Protein AF-A0A839LG60-F1 (afdb_monomer_lite)

Foldseek 3Di:
DDDDDDDDDDPDPPPPPPPPPPPPDPDQPDAFDEAEPLDAAPDDPDDPPDLFLFGAGLADYWYADPPRDTAPWAKAFEDEPQFAFDLLLCVSSRHAEYEYELDPCRVVVLVNNVVSNHHYAYEYELDDDLVLLALVLQPPLDPPDPSLVVLLVVLLVSLVVSLVVVVVSCVVDVSQQDWDADLNDTGREYEYEQERHRPVVVVHDLSSLLSSLQSSLSSVLSNVVSNCVVVVRYAYEYEYELCRQLRHVVSHDPVSVLSLLQHQYAYERAHNSLHDQQDDPDPDDDDPSRNVSSCVNQDDPVAGRNQKYFHHQNHQNTGDDDPDVVGSNGITMMIGANWDWDQDPSGTTIHHPDDDDDDPPPPDD

Structure (mmCIF, N/CA/C/O backbone):
data_AF-A0A839LG60-F1
#
_entry.id   AF-A0A839LG60-F1
#
loop_
_atom_site.group_PDB
_atom_site.id
_atom_site.type_symbol
_atom_site.label_atom_id
_atom_site.label_alt_id
_atom_site.label_comp_id
_atom_site.label_asym_id
_atom_site.label_entity_id
_atom_site.label_seq_id
_atom_site.pdbx_PDB_ins_code
_atom_site.Cartn_x
_atom_site.Cartn_y
_atom_site.Cartn_z
_atom_site.occupancy
_atom_site.B_iso_or_equiv
_atom_site.auth_seq_id
_atom_site.auth_comp_id
_atom_site.auth_asym_id
_atom_site.auth_atom_id
_atom_site.pdbx_PDB_model_num
ATOM 1 N N . MET A 1 1 ? -65.106 59.818 27.386 1.00 42.75 1 MET A N 1
ATOM 2 C CA . MET A 1 1 ? -64.390 58.775 26.628 1.00 42.75 1 MET A CA 1
ATOM 3 C C . MET A 1 1 ? -63.557 58.004 27.635 1.00 42.75 1 MET A C 1
ATOM 5 O O . MET A 1 1 ? -62.539 58.505 28.077 1.00 42.75 1 MET A O 1
ATOM 9 N N . GLU A 1 2 ? -64.115 57.005 28.317 1.00 35.81 2 GLU A N 1
ATOM 10 C CA . GLU A 1 2 ? -64.438 55.664 27.784 1.00 35.81 2 GLU A CA 1
ATOM 11 C C . GLU A 1 2 ? -63.205 54.979 27.170 1.00 35.81 2 GLU A C 1
ATOM 13 O O . GLU A 1 2 ? -62.572 55.583 26.322 1.00 35.81 2 GLU A O 1
ATOM 18 N N . TRP A 1 3 ? -62.771 53.761 27.510 1.00 33.31 3 TRP A N 1
ATOM 19 C CA . TRP A 1 3 ? -63.298 52.682 28.353 1.00 33.31 3 TRP A CA 1
ATOM 20 C C . TRP A 1 3 ? -62.134 51.772 28.822 1.00 33.31 3 TRP A C 1
ATOM 22 O O . TRP A 1 3 ? -61.209 51.472 28.078 1.00 33.31 3 TRP A O 1
ATOM 32 N N . LYS A 1 4 ? -62.264 51.319 30.070 1.00 42.91 4 LYS A N 1
ATOM 33 C CA . LYS A 1 4 ? -61.882 50.042 30.712 1.00 42.91 4 LYS A CA 1
ATOM 34 C C . LYS A 1 4 ? -61.447 48.828 29.853 1.00 42.91 4 LYS A C 1
ATOM 36 O O . LYS A 1 4 ? -62.032 48.567 28.807 1.00 42.91 4 LYS A O 1
ATOM 41 N N . ARG A 1 5 ? -60.651 47.974 30.540 1.00 45.62 5 ARG A N 1
ATOM 42 C CA . ARG A 1 5 ? -60.499 46.481 30.539 1.00 45.62 5 ARG A CA 1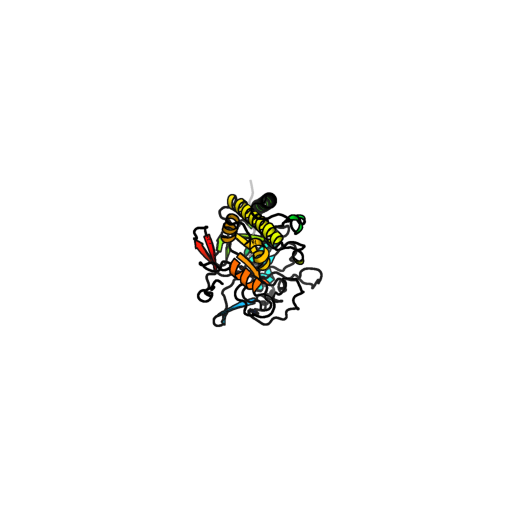
ATOM 43 C C . ARG A 1 5 ? -59.046 46.088 30.228 1.00 45.62 5 ARG A C 1
ATOM 45 O O . ARG A 1 5 ? -58.588 46.323 29.125 1.00 45.62 5 ARG A O 1
ATOM 52 N N . THR A 1 6 ? -58.209 45.585 31.140 1.00 51.97 6 THR A N 1
ATOM 53 C CA . THR A 1 6 ? -58.339 44.470 32.105 1.00 51.97 6 THR A CA 1
ATOM 54 C C . THR A 1 6 ? -58.866 43.192 31.465 1.00 51.97 6 THR A C 1
ATOM 56 O O . THR A 1 6 ? -60.051 42.908 31.579 1.00 51.97 6 THR A O 1
ATOM 59 N N . ILE A 1 7 ? -57.977 42.410 30.845 1.00 46.12 7 ILE A N 1
ATOM 60 C CA . ILE A 1 7 ? -58.094 40.950 30.759 1.00 46.12 7 ILE A CA 1
ATOM 61 C C . ILE A 1 7 ? -56.685 40.390 30.952 1.00 46.12 7 ILE A C 1
ATOM 63 O O . ILE A 1 7 ? -55.843 40.449 30.061 1.00 46.12 7 ILE A O 1
ATOM 67 N N . GLY A 1 8 ? -56.434 39.880 32.156 1.00 46.06 8 GLY A N 1
ATOM 68 C CA . GLY A 1 8 ? -55.419 38.864 32.353 1.00 46.06 8 GLY A CA 1
ATOM 69 C C . GLY A 1 8 ? -55.923 37.577 31.713 1.00 46.06 8 GLY A C 1
ATOM 70 O O . GLY A 1 8 ? -57.063 37.177 31.944 1.00 46.06 8 GLY A O 1
ATOM 71 N N . LEU A 1 9 ? -55.078 36.938 30.913 1.00 42.09 9 LEU A N 1
ATOM 72 C CA . LEU A 1 9 ? -55.260 35.547 30.544 1.00 42.09 9 LEU A CA 1
ATOM 73 C C . LEU A 1 9 ? -53.980 34.809 30.916 1.00 42.09 9 LEU A C 1
ATOM 75 O O . LEU A 1 9 ? -52.905 35.070 30.380 1.00 42.09 9 LEU A O 1
ATOM 79 N N . MET A 1 10 ? -54.128 33.921 31.893 1.00 43.56 10 MET A N 1
ATOM 80 C CA . MET A 1 10 ? -53.159 32.905 32.261 1.00 43.56 10 MET A CA 1
ATOM 81 C C . MET A 1 10 ? -52.749 32.117 31.011 1.00 43.56 10 MET A C 1
ATOM 83 O O . MET A 1 10 ? -53.512 31.281 30.532 1.00 43.56 10 MET A O 1
ATOM 87 N N . MET A 1 11 ? -51.535 32.331 30.502 1.00 42.56 11 MET A N 1
ATOM 88 C CA . MET A 1 11 ? -50.852 31.270 29.769 1.00 42.56 11 MET A CA 1
ATOM 89 C C . MET A 1 11 ? -50.215 30.367 30.813 1.00 42.56 11 MET A C 1
ATOM 91 O O . MET A 1 11 ? -49.160 30.659 31.373 1.00 42.56 11 MET A O 1
ATOM 95 N N . ALA A 1 12 ? -50.939 29.294 31.118 1.00 46.78 12 ALA A N 1
ATOM 96 C CA . ALA A 1 12 ? -50.424 28.166 31.859 1.00 46.78 12 ALA A CA 1
ATOM 97 C C . ALA A 1 12 ? -49.099 27.722 31.221 1.00 46.78 12 ALA A C 1
ATOM 99 O O . ALA A 1 12 ? -49.060 27.332 30.053 1.00 46.78 12 ALA A O 1
ATOM 100 N N . MET A 1 13 ? -48.024 27.786 32.009 1.00 45.38 13 MET A N 1
ATOM 101 C CA . MET A 1 13 ? -46.818 26.993 31.809 1.00 45.38 13 MET A CA 1
ATOM 102 C C . MET A 1 13 ? -47.242 25.524 31.759 1.00 45.38 13 MET A C 1
ATOM 104 O O . MET A 1 13 ? -47.324 24.840 32.777 1.00 45.38 13 MET A O 1
ATOM 108 N N . MET A 1 14 ? -47.540 25.036 30.559 1.00 43.56 14 MET A N 1
ATOM 109 C CA . MET A 1 14 ? -47.538 23.614 30.270 1.00 43.56 14 MET A CA 1
ATOM 110 C C . MET A 1 14 ? -46.068 23.205 30.203 1.00 43.56 14 MET A C 1
ATOM 112 O O . MET A 1 14 ? -45.461 23.094 29.140 1.00 43.56 14 MET A O 1
ATOM 116 N N . THR A 1 15 ? -45.471 23.037 31.381 1.00 51.72 15 THR A N 1
ATOM 117 C CA . THR A 1 15 ? -44.242 22.275 31.557 1.00 51.72 15 THR A CA 1
ATOM 118 C C . THR A 1 15 ? -44.599 20.840 31.197 1.00 51.72 15 THR A C 1
ATOM 120 O O . THR A 1 15 ? -44.966 20.035 32.051 1.00 51.72 15 THR A O 1
ATOM 123 N N . ALA A 1 16 ? -44.589 20.539 29.899 1.00 47.78 16 ALA A N 1
ATOM 124 C CA . ALA A 1 16 ? -44.587 19.177 29.419 1.00 47.78 16 ALA A CA 1
ATOM 125 C C . ALA A 1 16 ? -43.317 18.542 29.988 1.00 47.78 16 ALA A C 1
ATOM 127 O O . ALA A 1 16 ? -42.215 18.754 29.482 1.00 47.78 16 ALA A O 1
ATOM 128 N N . LEU A 1 17 ? -43.478 17.807 31.090 1.00 44.31 17 LEU A N 1
ATOM 129 C CA . LEU A 1 17 ? -42.563 16.756 31.492 1.00 44.31 17 LEU A CA 1
ATOM 130 C C . LEU A 1 17 ? -42.495 15.779 30.317 1.00 44.31 17 LEU A C 1
ATOM 132 O O . LEU A 1 17 ? -43.245 14.809 30.237 1.00 44.31 17 LEU A O 1
ATOM 136 N N . LEU A 1 18 ? -41.602 16.078 29.374 1.00 46.62 18 LEU A N 1
ATOM 137 C CA . LEU A 1 18 ? -41.028 15.113 28.460 1.00 46.62 18 LEU A CA 1
ATOM 138 C C . LEU A 1 18 ? -40.276 14.124 29.344 1.00 46.62 18 LEU A C 1
ATOM 140 O O . LEU A 1 18 ? -39.084 14.265 29.613 1.00 46.62 18 LEU A O 1
ATOM 144 N N . LEU A 1 19 ? -41.023 13.150 29.864 1.00 45.53 19 LEU A N 1
ATOM 145 C CA . LEU A 1 19 ? -40.470 11.904 30.355 1.00 45.53 19 LEU A CA 1
ATOM 146 C C . LEU A 1 19 ? -39.497 11.430 29.271 1.00 45.53 19 LEU A C 1
ATOM 148 O O . LEU A 1 19 ? -39.931 11.291 28.123 1.00 45.53 19 LEU A O 1
ATOM 152 N N . PRO A 1 20 ? -38.203 11.223 29.578 1.00 54.16 20 PRO A N 1
ATOM 153 C CA . PRO A 1 20 ? -37.309 10.584 28.636 1.00 54.16 20 PRO A CA 1
ATOM 154 C C . PRO A 1 20 ? -37.935 9.229 28.341 1.00 54.16 20 PRO A C 1
ATOM 156 O O . PRO A 1 20 ? -37.974 8.347 29.203 1.00 54.16 20 PRO A O 1
ATOM 159 N N . GLY A 1 21 ? -38.521 9.107 27.148 1.00 48.25 21 GLY A N 1
ATOM 160 C CA . GLY A 1 21 ? -38.999 7.843 26.635 1.00 48.25 21 GLY A CA 1
ATOM 161 C C . GLY A 1 21 ? -37.822 6.897 26.741 1.00 48.25 21 GLY A C 1
ATOM 162 O O . GLY A 1 21 ? -36.823 7.080 26.048 1.00 48.25 21 GLY A O 1
ATOM 163 N N . ARG A 1 22 ? -37.911 5.949 27.680 1.00 46.41 22 ARG A N 1
ATOM 164 C CA . ARG A 1 22 ? -37.007 4.812 27.762 1.00 46.41 22 ARG A CA 1
ATOM 165 C C . ARG A 1 22 ? -37.077 4.159 26.394 1.00 46.41 22 ARG A C 1
ATOM 167 O O . ARG A 1 22 ? -38.057 3.485 26.083 1.00 46.41 22 ARG A O 1
ATOM 174 N N . THR A 1 23 ? -36.081 4.436 25.562 1.00 52.38 23 THR A N 1
ATOM 175 C CA . THR A 1 23 ? -35.834 3.696 24.339 1.00 52.38 23 THR A CA 1
ATOM 176 C C . THR A 1 23 ? -35.756 2.239 24.763 1.00 52.38 23 THR A C 1
ATOM 178 O O . THR A 1 23 ? -34.876 1.844 25.528 1.00 52.38 23 THR A O 1
ATOM 181 N N . LEU A 1 24 ? -36.782 1.475 24.377 1.00 46.66 24 LEU A N 1
ATOM 182 C CA . LEU A 1 24 ? -36.846 0.033 24.569 1.00 46.66 24 LEU A CA 1
ATOM 183 C C . LEU A 1 24 ? -35.499 -0.541 24.136 1.00 46.66 24 LEU A C 1
ATOM 185 O O . LEU A 1 24 ? -35.043 -0.259 23.029 1.00 46.66 24 LEU A O 1
ATOM 189 N N . GLY A 1 25 ? -34.856 -1.234 25.079 1.00 45.47 25 GLY A N 1
ATOM 190 C CA . GLY A 1 25 ? -33.441 -1.574 25.067 1.00 45.47 25 GLY A CA 1
ATOM 191 C C . GLY A 1 25 ? -32.971 -2.070 23.711 1.00 45.47 25 GLY A C 1
ATOM 192 O O . GLY A 1 25 ? -33.230 -3.207 23.326 1.00 45.47 25 GLY A O 1
ATOM 193 N N . GLN A 1 26 ? -32.253 -1.207 23.002 1.00 51.03 26 GLN A N 1
ATOM 194 C CA . GLN A 1 26 ? -31.428 -1.628 21.892 1.00 51.03 26 GLN A CA 1
ATOM 195 C C . GLN A 1 26 ? -30.281 -2.414 22.528 1.00 51.03 26 GLN A C 1
ATOM 197 O O . GLN A 1 26 ? -29.362 -1.818 23.089 1.00 51.03 26 GLN A O 1
ATOM 202 N N . GLU A 1 27 ? -30.404 -3.746 22.556 1.00 53.91 27 GLU A N 1
ATOM 203 C CA . GLU A 1 27 ? -29.336 -4.623 23.029 1.00 53.91 27 GLU A CA 1
ATOM 204 C C . GLU A 1 27 ? -28.043 -4.211 22.327 1.00 53.91 27 GLU A C 1
ATOM 206 O O . GLU A 1 27 ? -27.959 -4.219 21.093 1.00 53.91 27 GLU A O 1
ATOM 211 N N . SER A 1 28 ? -27.047 -3.803 23.116 1.00 58.47 28 SER A N 1
ATOM 212 C CA . SER A 1 28 ? -25.715 -3.521 22.598 1.00 58.47 28 SER A CA 1
ATOM 213 C C . SER A 1 28 ? -25.261 -4.728 21.771 1.00 58.47 28 SER A C 1
ATOM 215 O O . SER A 1 28 ? -25.374 -5.859 22.257 1.00 58.47 28 SER A O 1
ATOM 217 N N . PRO A 1 29 ? -24.771 -4.534 20.532 1.00 66.00 29 PRO A N 1
ATOM 218 C CA . PRO A 1 29 ? -24.362 -5.645 19.687 1.00 66.00 29 PRO A CA 1
ATOM 219 C C . PRO A 1 29 ? -23.379 -6.535 20.445 1.00 66.00 29 PRO A C 1
ATOM 221 O O . PRO A 1 29 ? -22.385 -6.032 20.974 1.00 66.00 29 PRO A O 1
ATOM 224 N N . LYS A 1 30 ? -23.640 -7.849 20.500 1.00 72.75 30 LYS A N 1
ATOM 225 C CA . LYS A 1 30 ? -22.692 -8.791 21.109 1.00 72.75 30 LYS A CA 1
ATOM 226 C C . LYS A 1 30 ? -21.303 -8.589 20.477 1.00 72.75 30 LYS A C 1
ATOM 228 O O . LYS A 1 30 ? -21.221 -8.546 19.236 1.00 72.75 30 LYS A O 1
ATOM 233 N N . PRO A 1 31 ? -20.242 -8.455 21.298 1.00 78.31 31 PRO A N 1
ATOM 234 C CA . PRO A 1 31 ? -18.884 -8.311 20.794 1.00 78.31 31 PRO A CA 1
ATOM 235 C C . PRO A 1 31 ? -18.519 -9.544 19.968 1.00 78.31 31 PRO A C 1
ATOM 237 O O . PRO A 1 31 ? -18.978 -10.655 20.241 1.00 78.31 31 PRO A O 1
ATOM 240 N N . CYS A 1 32 ? -17.749 -9.328 18.910 1.00 88.12 32 CYS A N 1
ATOM 241 C CA . CYS A 1 32 ? -17.352 -10.397 17.998 1.00 88.12 32 CYS A CA 1
ATOM 242 C C . CYS A 1 32 ? -16.291 -11.285 18.657 1.00 88.12 32 CYS A C 1
ATOM 244 O O . CYS A 1 32 ? -15.577 -10.802 19.545 1.00 88.12 32 CYS A O 1
ATOM 246 N N . PRO A 1 33 ? -16.168 -12.557 18.242 1.00 89.06 33 PRO A N 1
ATOM 247 C CA . PRO A 1 33 ? -15.096 -13.416 18.717 1.00 89.06 33 PRO A CA 1
ATOM 248 C C . PRO A 1 33 ? -13.720 -12.762 18.530 1.00 89.06 33 PRO A C 1
ATOM 250 O O . PRO A 1 33 ? -13.479 -12.023 17.572 1.00 89.06 33 PRO A O 1
ATOM 253 N N . ARG A 1 34 ? -12.819 -13.024 19.479 1.00 87.81 34 ARG A N 1
ATOM 254 C CA . ARG A 1 34 ? -11.415 -12.609 19.420 1.00 87.81 34 ARG A CA 1
ATOM 255 C C . ARG A 1 34 ? -10.564 -13.855 19.278 1.00 87.81 34 ARG A C 1
ATOM 257 O O . ARG A 1 34 ? -10.539 -14.691 20.176 1.00 87.81 34 ARG A O 1
ATOM 264 N N . TYR A 1 35 ? -9.901 -13.968 18.139 1.00 92.62 35 TYR A N 1
ATOM 265 C CA . TYR A 1 35 ? -9.003 -15.075 17.839 1.00 92.62 35 TYR A CA 1
ATOM 266 C C . TYR A 1 35 ? -7.562 -14.691 18.163 1.00 92.62 35 TYR A C 1
ATOM 268 O O . TYR A 1 35 ? -7.252 -13.509 18.298 1.00 92.62 35 TYR A O 1
ATOM 276 N N . GLN A 1 36 ? -6.677 -15.679 18.244 1.00 93.88 36 GLN A N 1
ATOM 277 C CA . GLN A 1 36 ? -5.247 -15.476 18.471 1.00 93.88 36 GLN A CA 1
ATOM 278 C C . GLN A 1 36 ? -4.438 -16.137 17.353 1.00 93.88 36 GLN A C 1
ATOM 280 O O . GLN A 1 36 ? -4.790 -17.219 16.888 1.00 93.88 36 GLN A O 1
ATOM 285 N N . ALA A 1 37 ? -3.362 -15.476 16.935 1.00 90.12 37 ALA A N 1
ATOM 286 C CA . ALA A 1 37 ? -2.414 -15.941 15.934 1.00 90.12 37 ALA A CA 1
ATOM 287 C C . ALA A 1 37 ? -0.967 -15.876 16.463 1.00 90.12 37 ALA A C 1
ATOM 289 O O . ALA A 1 37 ? -0.657 -14.956 17.219 1.00 90.12 37 ALA A O 1
ATOM 290 N N . PRO A 1 38 ? -0.058 -16.773 16.038 1.00 88.88 38 PRO A N 1
ATOM 291 C CA . PRO A 1 38 ? -0.321 -17.905 15.152 1.00 88.88 38 PRO A CA 1
ATOM 292 C C . PRO A 1 38 ? -1.263 -18.927 15.808 1.00 88.88 38 PRO A C 1
ATOM 294 O O . PRO A 1 38 ? -1.164 -19.197 17.003 1.00 88.88 38 PRO A O 1
ATOM 297 N N . GLY A 1 39 ? -2.213 -19.450 15.035 1.00 87.62 39 GLY A N 1
ATOM 298 C CA . GLY A 1 39 ? -3.276 -20.327 15.531 1.00 87.62 39 GLY A CA 1
ATOM 299 C C . GLY A 1 39 ? -3.727 -21.352 14.494 1.00 87.62 39 GLY A C 1
ATOM 300 O O . GLY A 1 39 ? -3.219 -21.392 13.374 1.00 87.62 39 GLY A O 1
ATOM 301 N N . GLN A 1 40 ? -4.681 -22.201 14.875 1.00 87.19 40 GLN A N 1
ATOM 302 C CA . GLN A 1 40 ? -5.339 -23.131 13.957 1.00 87.19 40 GLN A CA 1
ATOM 303 C C . GLN A 1 40 ? -6.691 -22.555 13.542 1.00 87.19 40 GLN A C 1
ATOM 305 O O . GLN A 1 40 ? -7.515 -22.231 14.395 1.00 87.19 40 GLN A O 1
ATOM 310 N N . PHE A 1 41 ? -6.895 -22.428 12.234 1.00 85.31 41 PHE A N 1
ATOM 311 C CA . PHE A 1 41 ? -8.097 -21.860 11.635 1.00 85.31 41 PHE A CA 1
ATOM 312 C C . PHE A 1 41 ? -8.661 -22.827 10.600 1.00 85.31 41 PHE A C 1
ATOM 314 O O . PHE A 1 41 ? -7.900 -23.489 9.886 1.00 85.31 41 PHE A O 1
ATOM 321 N N . ASP A 1 42 ? -9.987 -22.865 10.487 1.00 81.38 42 ASP A N 1
ATOM 322 C CA . ASP A 1 42 ? -10.704 -23.661 9.489 1.00 81.38 42 ASP A CA 1
ATOM 323 C C . ASP A 1 42 ? -10.613 -23.000 8.107 1.00 81.38 42 ASP A C 1
ATOM 325 O O . ASP A 1 42 ? -11.576 -22.464 7.552 1.00 81.38 42 ASP A O 1
ATOM 329 N N . ASN A 1 43 ? -9.411 -23.009 7.543 1.00 73.44 43 ASN A N 1
ATOM 330 C CA . ASN A 1 43 ? -9.161 -22.437 6.233 1.00 73.44 43 ASN A CA 1
ATOM 331 C C . ASN A 1 43 ? -9.537 -23.439 5.148 1.00 73.44 43 ASN A C 1
ATOM 333 O O . ASN A 1 43 ? -9.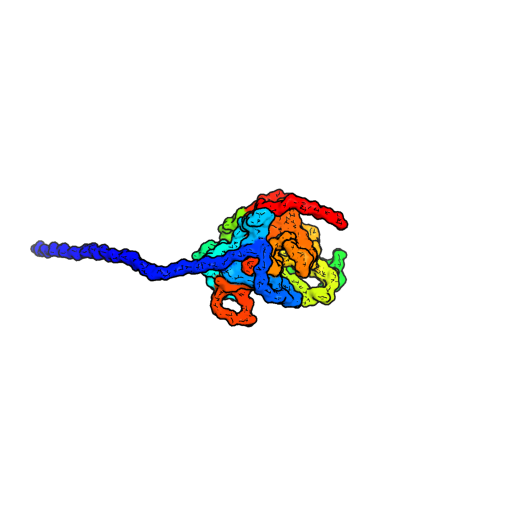064 -24.578 5.135 1.00 73.44 43 ASN A O 1
ATOM 337 N N . ALA A 1 44 ? -10.325 -22.993 4.170 1.00 65.94 44 ALA A N 1
ATOM 338 C CA . ALA A 1 44 ? -10.412 -23.723 2.912 1.00 65.94 44 ALA A CA 1
ATOM 339 C C . ALA A 1 44 ? -9.001 -23.824 2.295 1.00 65.94 44 ALA A C 1
ATOM 341 O O . ALA A 1 44 ? -8.244 -22.851 2.396 1.00 65.94 44 ALA A O 1
ATOM 342 N N . PRO A 1 45 ? -8.648 -24.947 1.641 1.00 60.47 45 PRO A N 1
ATOM 343 C CA . PRO A 1 45 ? -7.355 -25.095 0.983 1.00 60.47 45 PRO A CA 1
ATOM 344 C C . PRO A 1 45 ? -7.072 -23.905 0.064 1.00 60.47 45 PRO A C 1
ATOM 346 O O . PRO A 1 45 ? -7.960 -23.479 -0.679 1.00 60.47 45 PRO A O 1
ATOM 349 N N . ALA A 1 46 ? -5.844 -23.382 0.105 1.00 58.09 46 ALA A N 1
ATOM 350 C CA . ALA A 1 46 ? -5.425 -22.331 -0.813 1.00 58.09 46 ALA A CA 1
ATOM 351 C C . ALA A 1 46 ? -5.646 -22.803 -2.258 1.00 58.09 46 ALA A C 1
ATOM 353 O O . ALA A 1 46 ? -5.232 -23.904 -2.638 1.00 58.09 46 ALA A O 1
ATOM 354 N N . VAL A 1 47 ? -6.310 -21.982 -3.071 1.00 52.31 47 VAL A N 1
ATOM 355 C CA . VAL A 1 47 ? -6.472 -22.281 -4.495 1.00 52.31 47 VAL A CA 1
ATOM 356 C C . VAL A 1 47 ? -5.105 -22.118 -5.157 1.00 52.31 47 VAL A C 1
ATOM 358 O O . VAL A 1 47 ? -4.434 -21.101 -4.993 1.00 52.31 47 VAL A O 1
ATOM 361 N N . TRP A 1 48 ? -4.650 -23.134 -5.891 1.00 32.81 48 TRP A N 1
ATOM 362 C CA . TRP A 1 48 ? -3.317 -23.120 -6.494 1.00 32.81 48 TRP A CA 1
ATOM 363 C C . TRP A 1 48 ? -3.112 -21.883 -7.385 1.00 32.81 48 TRP A C 1
ATOM 365 O O . TRP A 1 48 ? -3.826 -21.686 -8.369 1.00 32.81 48 TRP A O 1
ATOM 375 N N . GLY A 1 49 ? -2.110 -21.062 -7.052 1.00 43.34 49 GLY A N 1
ATOM 376 C CA . GLY A 1 49 ? -1.787 -19.833 -7.780 1.00 43.34 49 GLY A CA 1
ATOM 377 C C . GLY A 1 49 ? -2.512 -18.572 -7.300 1.00 43.34 49 GLY A C 1
ATOM 378 O O . GLY A 1 49 ? -2.363 -17.541 -7.953 1.00 43.34 49 GLY A O 1
ATOM 379 N N . THR A 1 50 ? -3.258 -18.624 -6.192 1.00 53.75 50 THR A N 1
ATOM 380 C CA . THR A 1 50 ? -3.747 -17.426 -5.496 1.00 53.75 50 THR A CA 1
ATOM 381 C C . THR A 1 50 ? -2.887 -17.123 -4.268 1.00 53.75 50 THR A C 1
ATOM 383 O O . THR A 1 50 ? -2.269 -18.011 -3.683 1.00 53.75 50 THR A O 1
ATOM 386 N N . THR A 1 51 ? -2.836 -15.851 -3.880 1.00 55.78 51 THR A N 1
ATOM 387 C CA . THR A 1 51 ? -2.260 -15.372 -2.610 1.00 55.78 51 THR A CA 1
ATOM 388 C C . THR A 1 51 ? -3.281 -15.414 -1.467 1.00 55.78 51 THR A C 1
ATOM 390 O O . THR A 1 51 ? -3.054 -14.830 -0.414 1.00 55.78 51 THR A O 1
ATOM 393 N N . ASP A 1 52 ? -4.421 -16.081 -1.676 1.00 61.69 52 ASP A N 1
ATOM 394 C CA . ASP A 1 52 ? -5.553 -16.107 -0.749 1.00 61.69 52 ASP A CA 1
ATOM 395 C C . ASP A 1 52 ? -5.426 -17.276 0.241 1.00 61.69 52 ASP A C 1
ATOM 397 O O . ASP A 1 52 ? -6.185 -18.247 0.214 1.00 61.69 52 ASP A O 1
ATOM 401 N N . SER A 1 53 ? -4.390 -17.209 1.080 1.00 71.69 53 SER A N 1
ATOM 402 C CA . SER A 1 53 ? -4.111 -18.170 2.158 1.00 71.69 53 SER A CA 1
ATOM 403 C C . SER A 1 53 ? -4.492 -17.651 3.545 1.00 71.69 53 SER A C 1
ATOM 405 O O . SER A 1 53 ? -4.208 -18.310 4.542 1.00 71.69 53 SER A O 1
ATOM 407 N N . GLY A 1 54 ? -5.130 -16.483 3.619 1.00 78.50 54 GLY A N 1
ATOM 408 C CA . GLY A 1 54 ? -5.528 -15.855 4.872 1.00 78.50 54 GLY A CA 1
ATOM 409 C C . GLY A 1 54 ? -6.592 -16.619 5.649 1.00 78.50 54 GLY A C 1
ATOM 410 O O . GLY A 1 54 ? -7.373 -17.400 5.099 1.00 78.50 54 GLY A O 1
ATOM 411 N N . VAL A 1 55 ? -6.640 -16.324 6.946 1.00 84.88 55 VAL A N 1
ATOM 412 C CA . VAL A 1 55 ? -7.588 -16.919 7.893 1.00 84.88 55 VAL A CA 1
ATOM 413 C C . VAL A 1 55 ? -9.036 -16.524 7.602 1.00 84.88 55 VAL A C 1
ATOM 415 O O . VAL A 1 55 ? -9.330 -15.344 7.402 1.00 84.88 55 VAL A O 1
ATOM 418 N N . ILE A 1 56 ? -9.960 -17.484 7.615 1.00 88.06 56 ILE A N 1
ATOM 419 C CA . ILE A 1 56 ? -11.404 -17.201 7.549 1.00 88.06 56 ILE A CA 1
ATOM 420 C C . ILE A 1 56 ? -11.919 -16.989 8.970 1.00 88.06 56 ILE A C 1
ATOM 422 O O . ILE A 1 56 ? -11.849 -17.897 9.793 1.00 88.06 56 ILE A O 1
ATOM 426 N N . VAL A 1 57 ? -12.435 -15.795 9.267 1.00 88.94 57 VAL A N 1
ATOM 427 C CA . VAL A 1 57 ? -12.825 -15.417 10.634 1.00 88.94 57 VAL A CA 1
ATOM 428 C C . VAL A 1 57 ? -14.072 -14.534 10.670 1.00 88.94 57 VAL A C 1
ATOM 430 O O . VAL A 1 57 ? -14.342 -13.745 9.760 1.00 88.94 57 VAL A O 1
ATOM 433 N N . ASP A 1 58 ? -14.829 -14.638 11.758 1.00 90.00 58 ASP A N 1
ATOM 434 C CA . ASP A 1 58 ? -15.973 -13.782 12.102 1.00 90.00 58 ASP A CA 1
ATOM 435 C C . ASP A 1 58 ? -15.622 -12.768 13.218 1.00 90.00 58 ASP A C 1
ATOM 437 O O . ASP A 1 58 ? -16.480 -12.261 13.946 1.00 90.00 58 ASP A O 1
ATOM 441 N N . GLY A 1 59 ? -14.344 -12.408 13.300 1.00 91.75 59 GLY A N 1
ATOM 442 C CA . GLY A 1 59 ? -13.820 -11.373 14.177 1.00 91.75 59 GLY A CA 1
ATOM 443 C C . GLY A 1 59 ? -12.386 -11.012 13.805 1.00 91.75 59 GLY A C 1
ATOM 444 O O . GLY A 1 59 ? -11.831 -11.535 12.840 1.00 91.75 59 GLY A O 1
ATOM 445 N N . PHE A 1 60 ? -11.778 -10.107 14.565 1.00 94.88 60 PHE A N 1
ATOM 446 C CA . PHE A 1 60 ? -10.358 -9.790 14.406 1.00 94.88 60 PHE A CA 1
ATOM 447 C C . PHE A 1 60 ? -9.470 -10.817 15.121 1.00 94.88 60 PHE A C 1
ATOM 449 O O . PHE A 1 60 ? -9.887 -11.454 16.093 1.00 94.88 60 PHE A O 1
ATOM 456 N N . VAL A 1 61 ? -8.229 -10.941 14.649 1.00 94.31 61 VAL A N 1
ATOM 457 C CA . VAL A 1 61 ? -7.252 -11.916 15.145 1.00 94.31 61 VAL A CA 1
ATOM 458 C C . VAL A 1 61 ? -6.078 -11.199 15.800 1.00 94.31 61 VAL A C 1
ATOM 460 O O . VAL A 1 61 ? -5.267 -10.564 15.118 1.00 94.31 61 VAL A O 1
ATOM 463 N N . ASP A 1 62 ? -5.971 -11.322 17.117 1.00 93.94 62 ASP A N 1
ATOM 464 C CA . ASP A 1 62 ? -4.856 -10.807 17.901 1.00 93.94 62 ASP A CA 1
ATOM 465 C C . ASP A 1 62 ? -3.559 -11.541 17.589 1.00 93.94 62 ASP A C 1
ATOM 467 O O . ASP A 1 62 ? -3.552 -12.749 17.371 1.00 93.94 62 ASP A O 1
ATOM 471 N N . LEU A 1 63 ? -2.454 -10.800 17.559 1.00 90.94 63 LEU A N 1
ATOM 472 C CA . LEU A 1 63 ? -1.133 -11.367 17.331 1.00 90.94 63 LEU A CA 1
ATOM 473 C C . LEU A 1 63 ? -0.456 -11.632 18.677 1.00 90.94 63 LEU A C 1
ATOM 475 O O . LEU A 1 63 ? -0.368 -10.737 19.517 1.00 90.94 63 LEU A O 1
ATOM 479 N N . ILE A 1 64 ? 0.037 -12.849 18.869 1.00 87.88 64 ILE A N 1
ATOM 480 C CA . ILE A 1 64 ? 0.768 -13.290 20.053 1.00 87.88 64 ILE A CA 1
ATOM 481 C C . ILE A 1 64 ? 2.263 -13.299 19.733 1.00 87.88 64 ILE A C 1
ATOM 483 O O . ILE A 1 64 ? 2.704 -13.915 18.765 1.00 87.88 64 ILE A O 1
ATOM 487 N N . GLY A 1 65 ? 3.040 -12.591 20.547 1.00 77.81 65 GLY A N 1
ATOM 488 C CA . GLY A 1 65 ? 4.492 -12.508 20.449 1.00 77.81 65 GLY A CA 1
ATOM 489 C C . GLY A 1 65 ? 5.233 -13.448 21.389 1.00 77.81 65 GLY A C 1
ATOM 490 O O . GLY A 1 65 ? 4.667 -14.360 21.999 1.00 77.81 65 GLY A O 1
ATOM 491 N N . ALA A 1 66 ? 6.538 -13.201 21.517 1.00 72.69 66 ALA A N 1
ATOM 492 C CA . ALA A 1 66 ? 7.398 -13.943 22.428 1.00 72.69 66 ALA A CA 1
ATOM 493 C C . ALA A 1 66 ? 6.871 -13.870 23.873 1.00 72.69 66 ALA A C 1
ATOM 495 O O . ALA A 1 66 ? 6.392 -12.831 24.331 1.00 72.69 66 ALA A O 1
ATOM 496 N N . GLY A 1 67 ? 6.945 -14.993 24.592 1.00 77.19 67 GLY A N 1
ATOM 497 C CA . GLY A 1 67 ? 6.443 -15.083 25.966 1.00 77.19 67 GLY A CA 1
ATOM 498 C C . GLY A 1 67 ? 4.915 -15.018 26.086 1.00 77.19 67 GLY A C 1
ATOM 499 O O . GLY A 1 67 ? 4.419 -14.647 27.145 1.00 77.19 67 GLY A O 1
ATOM 500 N N . ASN A 1 68 ? 4.171 -15.359 25.024 1.00 79.50 68 ASN A N 1
ATOM 501 C CA . ASN A 1 68 ? 2.701 -15.351 24.976 1.00 79.50 68 ASN A CA 1
ATOM 502 C C . ASN A 1 68 ? 2.062 -13.976 25.240 1.00 79.50 68 ASN A C 1
ATOM 504 O O . ASN A 1 68 ? 0.900 -13.884 25.640 1.00 79.50 68 ASN A O 1
ATOM 508 N N . LYS A 1 69 ? 2.807 -12.890 25.013 1.00 84.19 69 LYS A N 1
ATOM 509 C CA . LYS A 1 69 ? 2.286 -11.531 25.150 1.00 84.19 69 LYS A CA 1
ATOM 510 C C . LYS A 1 69 ? 1.510 -11.144 23.892 1.00 84.19 69 LYS A C 1
ATOM 512 O O . LYS A 1 69 ? 2.033 -11.255 22.787 1.00 84.19 69 LYS A O 1
ATOM 517 N N . VAL A 1 70 ? 0.285 -10.653 24.058 1.00 86.81 70 VAL A N 1
ATOM 518 C CA . VAL A 1 70 ? -0.491 -10.062 22.958 1.00 86.81 70 VAL A CA 1
ATOM 519 C C . VAL A 1 70 ? 0.192 -8.764 22.514 1.00 86.81 70 VAL A C 1
ATOM 521 O O . VAL A 1 70 ? 0.479 -7.905 23.351 1.00 86.81 70 VAL A O 1
ATOM 524 N N . PHE A 1 71 ? 0.465 -8.619 21.217 1.00 87.12 71 PHE A N 1
ATOM 525 C CA . PHE A 1 71 ? 0.935 -7.356 20.650 1.00 87.12 71 PHE A CA 1
ATOM 526 C C . PHE A 1 71 ? -0.158 -6.288 20.759 1.00 87.12 71 PHE A C 1
ATOM 528 O O . PHE A 1 71 ? -1.326 -6.552 20.473 1.00 87.12 71 PHE A O 1
ATOM 535 N N . ASP A 1 72 ? 0.232 -5.067 21.119 1.00 90.25 72 ASP A N 1
ATOM 536 C CA . ASP A 1 72 ? -0.673 -3.918 21.185 1.00 90.25 72 ASP A CA 1
ATOM 537 C C . ASP A 1 72 ? -0.953 -3.389 19.773 1.00 90.25 72 ASP A C 1
ATOM 539 O O . ASP A 1 72 ? -0.372 -2.402 19.350 1.00 90.25 72 ASP A O 1
ATOM 543 N N . VAL A 1 73 ? -1.788 -4.079 18.992 1.00 94.12 73 VAL A N 1
ATOM 544 C CA . VAL A 1 73 ? -2.142 -3.657 17.628 1.00 94.12 73 VAL A CA 1
ATOM 545 C C . VAL A 1 73 ? -3.524 -3.025 17.572 1.00 94.12 73 VAL A C 1
ATOM 547 O O . VAL A 1 73 ? -4.476 -3.471 18.216 1.00 94.12 73 VAL A O 1
ATOM 550 N N . LEU A 1 74 ? -3.671 -2.019 16.713 1.00 97.06 74 LEU A N 1
ATOM 551 C CA . LEU A 1 74 ? -4.989 -1.557 16.301 1.00 97.06 74 LEU A CA 1
ATOM 552 C C . LEU A 1 74 ? -5.495 -2.463 15.184 1.00 97.06 74 LEU A C 1
ATOM 554 O O . LEU A 1 74 ? -4.751 -2.796 14.265 1.00 97.06 74 LEU A O 1
ATOM 558 N N . HIS A 1 75 ? -6.769 -2.836 15.243 1.00 97.81 75 HIS A N 1
ATOM 559 C CA . HIS A 1 75 ? -7.416 -3.633 14.204 1.00 97.81 75 HIS A CA 1
ATOM 560 C C . HIS A 1 75 ? -8.207 -2.743 13.255 1.00 97.81 75 HIS A C 1
ATOM 562 O O . HIS A 1 75 ? -8.819 -1.757 13.678 1.00 97.81 75 HIS A O 1
ATOM 568 N N . GLY A 1 76 ? -8.220 -3.094 11.978 1.00 97.81 76 GLY A N 1
ATOM 569 C CA . GLY A 1 76 ? -8.936 -2.340 10.959 1.00 97.81 76 GLY A CA 1
ATOM 570 C C . GLY A 1 76 ? -9.221 -3.158 9.715 1.00 97.81 76 GLY A C 1
ATOM 571 O O . GLY A 1 76 ? -8.960 -4.357 9.671 1.00 97.81 76 GLY A O 1
ATOM 572 N N . SER A 1 77 ? -9.770 -2.501 8.707 1.00 97.50 77 SER A N 1
ATOM 573 C CA . SER A 1 77 ? -10.113 -3.103 7.418 1.00 97.50 77 SER A CA 1
ATOM 574 C C . SER A 1 77 ? -9.634 -2.240 6.260 1.00 97.50 77 SER A C 1
ATOM 576 O O . SER A 1 77 ? -9.085 -1.162 6.481 1.00 97.50 77 SER A O 1
ATOM 578 N N . ASP A 1 78 ? -9.852 -2.689 5.037 1.00 97.56 78 ASP A N 1
ATOM 579 C CA . ASP A 1 78 ? -9.851 -1.814 3.874 1.00 97.56 78 ASP A CA 1
ATOM 580 C C . ASP A 1 78 ? -11.111 -2.033 3.029 1.00 97.56 78 ASP A C 1
ATOM 582 O O . ASP A 1 78 ? -11.697 -3.116 3.015 1.00 97.56 78 ASP A O 1
ATOM 586 N N . LEU A 1 79 ? -11.614 -0.940 2.453 1.00 97.00 79 LEU A N 1
ATOM 587 C CA . LEU A 1 79 ? -12.924 -0.855 1.817 1.00 97.00 79 LEU A CA 1
ATOM 588 C C . LEU A 1 79 ? -12.842 -0.104 0.487 1.00 97.00 79 LEU A C 1
ATOM 590 O O . LEU A 1 79 ? -12.143 0.898 0.347 1.00 97.00 79 LEU A O 1
ATOM 594 N N . SER A 1 80 ? -13.651 -0.544 -0.462 1.00 96.00 80 SER A N 1
ATOM 595 C CA . SER A 1 80 ? -13.864 0.037 -1.787 1.00 96.00 80 SER A CA 1
ATOM 596 C C . SER A 1 80 ? -15.351 -0.008 -2.140 1.00 96.00 80 SER A C 1
ATOM 598 O O . SER A 1 80 ? -16.148 -0.572 -1.390 1.00 96.00 80 SER A O 1
ATOM 600 N N . ILE A 1 81 ? -15.733 0.482 -3.325 1.00 94.50 81 ILE A N 1
ATOM 601 C CA . ILE A 1 81 ? -17.113 0.352 -3.845 1.00 94.50 81 ILE A CA 1
ATOM 602 C C . ILE A 1 81 ? -17.682 -1.071 -3.834 1.00 94.50 81 ILE A C 1
ATOM 604 O O . ILE A 1 81 ? -18.895 -1.239 -3.934 1.00 94.50 81 ILE A O 1
ATOM 608 N N . TYR A 1 82 ? -16.833 -2.096 -3.777 1.00 91.06 82 TYR A N 1
ATOM 609 C CA . TYR A 1 82 ? -17.266 -3.489 -3.828 1.00 91.06 82 TYR A CA 1
ATOM 610 C C . TYR A 1 82 ? -17.670 -4.048 -2.460 1.00 91.06 82 TYR A C 1
ATOM 612 O O . TYR A 1 82 ? -18.205 -5.155 -2.398 1.00 91.06 82 TYR A O 1
ATOM 620 N N . ASN A 1 83 ? -17.433 -3.309 -1.373 1.00 91.06 83 ASN A N 1
ATOM 621 C CA . ASN A 1 83 ? -17.678 -3.780 -0.019 1.00 91.06 83 ASN A CA 1
ATOM 622 C C . ASN A 1 83 ? -19.042 -3.302 0.499 1.00 91.06 83 ASN A C 1
ATOM 624 O O . ASN A 1 83 ? -19.257 -2.130 0.796 1.00 91.06 83 ASN A O 1
ATOM 628 N N . GLU A 1 84 ? -19.964 -4.241 0.693 1.00 90.12 84 GLU A N 1
ATOM 629 C CA . GLU A 1 84 ? -21.243 -3.999 1.366 1.00 90.12 84 GLU A CA 1
ATOM 630 C C . GLU A 1 84 ? -21.102 -4.379 2.849 1.00 90.12 84 GLU A C 1
ATOM 632 O O . GLU A 1 84 ? -21.166 -5.557 3.210 1.00 90.12 84 GLU A O 1
ATOM 637 N N . VAL A 1 85 ? -20.864 -3.391 3.720 1.00 92.00 85 VAL A N 1
ATOM 638 C CA . VAL A 1 85 ? -20.543 -3.619 5.143 1.00 92.00 85 VAL A CA 1
ATOM 639 C C . VAL A 1 85 ? -21.448 -2.846 6.100 1.00 92.00 85 VAL A C 1
ATOM 641 O O . VAL A 1 85 ? -21.980 -1.793 5.764 1.00 92.00 85 VAL A O 1
ATOM 644 N N . THR A 1 86 ? -21.588 -3.356 7.325 1.00 93.69 86 THR A N 1
ATOM 645 C CA . THR A 1 86 ? -22.205 -2.659 8.463 1.00 93.69 86 THR A CA 1
ATOM 646 C C . THR A 1 86 ? -21.107 -2.042 9.336 1.00 93.69 86 THR A C 1
ATOM 648 O O . THR A 1 86 ? -20.467 -2.740 10.129 1.00 93.69 86 THR A O 1
ATOM 651 N N . HIS A 1 87 ? -20.870 -0.735 9.201 1.00 95.81 87 HIS A N 1
ATOM 652 C CA . HIS A 1 87 ? -19.782 -0.022 9.891 1.00 95.81 87 HIS A CA 1
ATOM 653 C C . HIS A 1 87 ? -19.891 -0.081 11.418 1.00 95.81 87 HIS A C 1
ATOM 655 O O . HIS A 1 87 ? -18.886 -0.272 12.100 1.00 95.81 87 HIS A O 1
ATOM 661 N N . GLU A 1 88 ? -21.103 -0.012 11.969 1.00 94.81 88 GLU A N 1
ATOM 662 C CA . GLU A 1 88 ? -21.343 -0.134 13.410 1.00 94.81 88 GLU A CA 1
ATOM 663 C C . GLU A 1 88 ? -20.953 -1.521 13.934 1.00 94.81 88 GLU A C 1
ATOM 665 O O . GLU A 1 88 ? -20.403 -1.647 15.029 1.00 94.81 88 GLU A O 1
ATOM 670 N N . LYS A 1 89 ? -21.182 -2.574 13.138 1.00 93.00 89 LYS A N 1
ATOM 671 C CA . LYS A 1 89 ? -20.766 -3.934 13.495 1.00 93.00 89 LYS A CA 1
ATOM 672 C C . LYS A 1 89 ? -19.245 -4.058 13.481 1.00 93.00 89 LYS A C 1
ATOM 674 O O . LYS A 1 89 ? -18.688 -4.668 14.388 1.00 93.00 89 LYS A O 1
ATOM 679 N N . MET A 1 90 ? -18.574 -3.433 12.514 1.00 94.81 90 MET A N 1
ATOM 680 C CA . MET A 1 90 ? -17.111 -3.379 12.470 1.00 94.81 90 MET A CA 1
ATOM 681 C C . MET A 1 90 ? -16.524 -2.693 13.712 1.00 94.81 90 MET A C 1
ATOM 683 O O . MET A 1 90 ? -15.580 -3.212 14.312 1.00 94.81 90 MET A O 1
ATOM 687 N N . ALA A 1 91 ? -17.125 -1.582 14.147 1.00 95.94 91 ALA A N 1
ATOM 688 C CA . ALA A 1 91 ? -16.733 -0.886 15.371 1.00 95.94 91 ALA A CA 1
ATOM 689 C C . ALA A 1 91 ? -16.978 -1.756 16.615 1.00 95.94 91 ALA A C 1
ATOM 691 O O . ALA A 1 91 ? -16.091 -1.895 17.457 1.00 95.94 91 ALA A O 1
ATOM 692 N N . ALA A 1 92 ? -18.139 -2.417 16.694 1.00 93.56 92 ALA A N 1
ATOM 693 C CA . ALA A 1 92 ? -18.483 -3.332 17.784 1.00 93.56 92 ALA A CA 1
ATOM 694 C C . ALA A 1 92 ? -17.560 -4.565 17.862 1.00 93.56 92 ALA A C 1
ATOM 696 O O . ALA A 1 92 ? -17.352 -5.105 18.947 1.00 93.56 92 ALA A O 1
ATOM 697 N N . CYS A 1 93 ? -16.969 -4.999 16.743 1.00 93.38 93 CYS A N 1
ATOM 698 C CA . CYS A 1 93 ? -15.943 -6.046 16.729 1.00 93.38 93 CYS A CA 1
ATOM 699 C C . CYS A 1 93 ? -14.552 -5.558 17.178 1.00 93.38 93 CYS A C 1
ATOM 701 O O . CYS A 1 93 ? -13.633 -6.368 17.293 1.00 93.38 93 CYS A O 1
ATOM 703 N N . GLY A 1 94 ? -14.376 -4.257 17.430 1.00 94.88 94 GLY A N 1
ATOM 704 C CA . GLY A 1 94 ? -13.111 -3.662 17.864 1.00 94.88 94 GLY A CA 1
ATOM 705 C C . GLY A 1 94 ? -12.330 -2.935 16.767 1.00 94.88 94 GLY A C 1
ATOM 706 O O . GLY A 1 94 ? -11.167 -2.606 16.993 1.00 94.88 94 GLY A O 1
ATOM 707 N N . GLY A 1 95 ? -12.939 -2.666 15.608 1.00 97.06 95 GLY A N 1
ATOM 708 C CA . GLY A 1 95 ? -12.307 -1.907 14.528 1.00 97.06 95 GLY A CA 1
ATOM 709 C C . GLY A 1 95 ? -11.980 -0.480 14.970 1.00 97.06 95 GLY A C 1
ATOM 710 O O . GLY A 1 95 ? -12.807 0.196 15.581 1.00 97.06 95 GLY A O 1
ATOM 711 N N . LYS A 1 96 ? -10.757 -0.028 14.690 1.00 98.19 96 LYS A N 1
ATOM 712 C CA . LYS A 1 96 ? -10.237 1.299 15.061 1.00 98.19 96 LYS A CA 1
ATOM 713 C C . LYS A 1 96 ? -9.901 2.161 13.855 1.00 98.19 96 LYS A C 1
ATOM 715 O O . LYS A 1 96 ? -9.934 3.387 13.961 1.00 98.19 96 LYS A O 1
ATOM 720 N N . PHE A 1 97 ? -9.617 1.537 12.716 1.00 98.69 97 PHE A N 1
ATOM 721 C CA . PHE A 1 97 ? -9.359 2.232 11.462 1.00 98.69 97 PHE A CA 1
ATOM 722 C C . PHE A 1 97 ? -9.880 1.467 10.256 1.00 98.69 97 PHE A C 1
ATOM 724 O O . PHE A 1 97 ? -10.227 0.291 10.359 1.00 98.69 97 PHE A O 1
ATOM 731 N N . SER A 1 98 ? -9.921 2.140 9.113 1.00 98.56 98 SER A N 1
ATOM 732 C CA . SER A 1 98 ? -10.147 1.485 7.833 1.00 98.56 98 SER A CA 1
ATOM 733 C C . SER A 1 98 ? -9.480 2.270 6.710 1.00 98.56 98 SER A C 1
ATOM 735 O O . SER A 1 98 ? -9.600 3.495 6.675 1.00 98.56 98 SER A O 1
ATOM 737 N N . PHE A 1 99 ? -8.784 1.595 5.800 1.00 98.69 99 PHE A N 1
ATOM 738 C CA . PHE A 1 99 ? -8.394 2.219 4.540 1.00 98.69 99 PHE A CA 1
ATOM 739 C C . PHE A 1 99 ? -9.610 2.289 3.613 1.00 98.69 99 PHE A C 1
ATOM 741 O O . PHE A 1 99 ? -10.374 1.338 3.510 1.00 98.69 99 PHE A O 1
ATOM 748 N N . VAL A 1 100 ? -9.820 3.413 2.937 1.00 98.50 100 VAL A N 1
ATOM 749 C CA . VAL A 1 100 ? -10.965 3.614 2.043 1.00 98.50 100 VAL A CA 1
ATOM 750 C C . VAL A 1 100 ? -10.471 4.048 0.677 1.00 98.50 100 VAL A C 1
ATOM 752 O O . VAL A 1 100 ? -9.776 5.060 0.551 1.00 98.50 100 VAL A O 1
ATOM 755 N N . ARG A 1 101 ? -10.833 3.289 -0.354 1.00 98.31 101 ARG A N 1
ATOM 756 C CA . ARG A 1 101 ? -10.407 3.550 -1.722 1.00 98.31 101 ARG A CA 1
ATOM 757 C C . ARG A 1 101 ? -10.999 4.864 -2.187 1.00 98.31 101 ARG A C 1
ATOM 759 O O . ARG A 1 101 ? -12.195 5.087 -2.034 1.00 98.31 101 ARG A O 1
ATOM 766 N N . MET A 1 102 ? -10.186 5.709 -2.807 1.00 97.62 102 MET A N 1
ATOM 767 C CA . MET A 1 102 ? -10.632 6.933 -3.469 1.00 97.62 102 MET A CA 1
ATOM 768 C C . MET A 1 102 ? -11.319 6.599 -4.803 1.00 97.62 102 MET A C 1
ATOM 770 O O . MET A 1 102 ? -10.784 6.822 -5.890 1.00 97.62 102 MET A O 1
ATOM 774 N N . ASP A 1 103 ? -12.501 6.001 -4.714 1.00 95.94 103 ASP A N 1
ATOM 775 C CA . ASP A 1 103 ? -13.399 5.654 -5.812 1.00 95.94 103 ASP A CA 1
ATOM 776 C C . ASP A 1 103 ? -14.814 6.211 -5.543 1.00 95.94 103 ASP A C 1
ATOM 778 O O . ASP A 1 103 ? -15.014 7.053 -4.667 1.00 95.94 103 ASP A O 1
ATOM 782 N N . ASN A 1 104 ? -15.822 5.749 -6.289 1.00 95.88 104 ASN A N 1
ATOM 783 C CA . ASN A 1 104 ? -17.200 6.241 -6.154 1.00 95.88 104 ASN A CA 1
ATOM 784 C C . ASN A 1 104 ? -17.853 5.916 -4.791 1.00 95.88 104 ASN A C 1
ATOM 786 O O . ASN A 1 104 ? -18.935 6.422 -4.500 1.00 95.88 104 ASN A O 1
ATOM 790 N N . GLY A 1 105 ? -17.233 5.066 -3.969 1.00 95.00 105 GLY A N 1
ATOM 791 C CA . GLY A 1 105 ? -17.716 4.650 -2.652 1.00 95.00 105 GLY A CA 1
ATOM 792 C C . GLY A 1 105 ? -17.025 5.390 -1.511 1.00 95.00 105 GLY A C 1
ATOM 793 O O . GLY A 1 105 ? -17.488 5.299 -0.370 1.00 95.00 105 GLY A O 1
ATOM 794 N N . PHE A 1 106 ? -15.967 6.152 -1.816 1.00 97.19 106 PHE A N 1
ATOM 795 C CA . PHE A 1 106 ? -15.100 6.808 -0.841 1.00 97.19 106 PHE A CA 1
ATOM 796 C C . PHE A 1 106 ? -15.881 7.610 0.201 1.00 97.19 106 PHE A C 1
ATOM 798 O O . PHE A 1 106 ? -15.860 7.278 1.383 1.00 97.19 106 PHE A O 1
ATOM 805 N N . ASP A 1 107 ? -16.622 8.629 -0.235 1.00 96.62 107 ASP A N 1
ATOM 806 C CA . ASP A 1 107 ? -17.316 9.564 0.655 1.00 96.62 107 ASP A CA 1
ATOM 807 C C . ASP A 1 107 ? -18.364 8.867 1.541 1.00 96.62 107 ASP A C 1
ATOM 809 O O . ASP A 1 107 ? -18.532 9.219 2.712 1.00 96.62 107 ASP A O 1
ATOM 813 N N . THR A 1 108 ? -19.042 7.848 1.004 1.00 96.38 108 THR A N 1
ATOM 814 C CA . THR A 1 108 ? -20.051 7.070 1.739 1.00 96.38 108 THR A CA 1
ATOM 815 C C . THR A 1 108 ? -19.403 6.257 2.853 1.00 96.38 108 THR A C 1
ATOM 817 O O . THR A 1 108 ? -19.804 6.371 4.014 1.00 96.38 108 THR A O 1
ATOM 820 N N . HIS A 1 109 ? -18.370 5.474 2.529 1.00 97.62 109 HIS A N 1
ATOM 821 C CA . HIS A 1 109 ? -17.649 4.694 3.532 1.00 97.62 109 HIS A CA 1
ATOM 822 C C . HIS A 1 109 ? -16.952 5.590 4.550 1.00 97.62 109 HIS A C 1
ATOM 824 O O . HIS A 1 109 ? -17.070 5.340 5.746 1.00 97.62 109 HIS A O 1
ATOM 830 N N . TYR A 1 110 ? -16.286 6.656 4.104 1.00 98.00 110 TYR A N 1
ATOM 831 C CA . TYR A 1 110 ? -15.554 7.573 4.973 1.00 98.00 110 TYR A CA 1
ATOM 832 C C . TYR A 1 110 ? -16.468 8.161 6.055 1.00 98.00 110 TYR A C 1
ATOM 834 O O . TYR A 1 110 ? -16.171 8.062 7.246 1.00 98.00 110 TYR A O 1
ATOM 842 N N . ARG A 1 111 ? -17.627 8.714 5.669 1.00 97.62 111 ARG A N 1
ATOM 843 C CA . ARG A 1 111 ? -18.586 9.305 6.619 1.00 97.62 111 ARG A CA 1
ATOM 844 C C . ARG A 1 111 ? -19.205 8.260 7.546 1.00 97.62 111 ARG A C 1
ATOM 846 O O . ARG A 1 111 ? -19.371 8.530 8.735 1.00 97.62 111 ARG A O 1
ATOM 853 N N . ALA A 1 112 ? -19.533 7.077 7.026 1.00 97.94 112 ALA A N 1
ATOM 854 C CA . ALA A 1 112 ? -20.089 5.991 7.830 1.00 97.94 112 ALA A CA 1
ATOM 855 C C . ALA A 1 112 ? -19.083 5.475 8.876 1.00 97.94 112 ALA A C 1
ATOM 857 O O . ALA A 1 112 ? -19.444 5.290 10.037 1.00 97.94 112 ALA A O 1
ATOM 858 N N . LEU A 1 113 ? -17.805 5.338 8.503 1.00 98.19 113 LEU A N 1
ATOM 859 C CA . LEU A 1 113 ? -16.713 4.993 9.417 1.00 98.19 113 LEU A CA 1
ATOM 860 C C . LEU A 1 113 ? -16.541 6.047 10.513 1.00 98.19 113 LEU A C 1
ATOM 862 O O . LEU A 1 113 ? -16.512 5.691 11.689 1.00 98.19 113 LEU A O 1
ATOM 866 N N . GLN A 1 114 ? -16.506 7.336 10.150 1.00 97.56 114 GLN A N 1
ATOM 867 C CA . GLN A 1 114 ? -16.410 8.422 11.132 1.00 97.56 114 GLN A CA 1
ATOM 868 C C . GLN A 1 114 ? -17.572 8.400 12.124 1.00 97.56 114 GLN A C 1
ATOM 870 O O . GLN A 1 114 ? -17.354 8.512 13.330 1.00 97.56 114 GLN A O 1
ATOM 875 N N . LYS A 1 115 ? -18.802 8.202 11.634 1.00 98.00 115 LYS A N 1
ATOM 876 C CA . LYS A 1 115 ? -19.994 8.078 12.480 1.00 98.00 115 LYS A CA 1
ATOM 877 C C . LYS A 1 115 ? -19.907 6.875 13.427 1.00 98.00 115 LYS A C 1
ATOM 879 O O . LYS A 1 115 ? -20.357 6.972 14.564 1.00 98.00 115 LYS A O 1
ATOM 884 N N . ALA A 1 116 ? -19.305 5.773 12.982 1.00 97.56 116 ALA A N 1
ATOM 885 C CA . ALA A 1 116 ? -19.059 4.582 13.793 1.00 97.56 116 ALA A CA 1
ATOM 886 C C . ALA A 1 116 ? -17.836 4.706 14.732 1.00 97.56 116 ALA A C 1
ATOM 888 O O . ALA A 1 116 ? -17.527 3.763 15.457 1.00 97.56 116 ALA A O 1
ATOM 889 N N . GLY A 1 117 ? -17.127 5.843 14.734 1.00 97.31 117 GLY A N 1
ATOM 890 C CA . GLY A 1 117 ? -15.928 6.054 15.552 1.00 97.31 117 GLY A CA 1
ATOM 891 C C . GLY A 1 117 ? -14.675 5.331 15.040 1.00 97.31 117 GLY A C 1
ATOM 892 O O . GLY A 1 117 ? -13.716 5.158 15.792 1.00 97.31 117 GLY A O 1
ATOM 893 N N . ILE A 1 118 ? -14.670 4.907 13.775 1.00 98.19 118 ILE A N 1
ATOM 894 C CA . ILE A 1 118 ? -13.526 4.290 13.096 1.00 98.19 118 ILE A CA 1
ATOM 895 C C . ILE A 1 118 ? -12.787 5.378 12.312 1.00 98.19 118 ILE A C 1
ATOM 897 O O . ILE A 1 118 ? -13.422 6.191 11.647 1.00 98.19 118 ILE A O 1
ATOM 901 N N . LYS A 1 119 ? -11.450 5.403 12.370 1.00 98.38 119 LYS A N 1
ATOM 902 C CA . LYS A 1 119 ? -10.620 6.378 11.640 1.00 98.38 119 LYS A CA 1
ATOM 903 C C . LYS A 1 119 ? -10.434 5.946 10.176 1.00 98.38 119 LYS A C 1
ATOM 905 O O . LYS A 1 119 ? -9.710 4.978 9.941 1.00 98.38 119 LYS A O 1
ATOM 910 N N . PRO A 1 120 ? -11.065 6.608 9.192 1.00 98.19 120 PRO A N 1
ATOM 911 C CA . PRO A 1 120 ? -10.812 6.315 7.786 1.00 98.19 120 PRO A CA 1
ATOM 912 C C . PRO A 1 120 ? -9.454 6.873 7.328 1.00 98.19 120 PRO A C 1
ATOM 914 O O . PRO A 1 120 ? -9.039 7.946 7.763 1.00 98.19 120 PRO A O 1
ATOM 917 N N . VAL A 1 121 ? -8.786 6.164 6.418 1.00 98.44 121 VAL A N 1
ATOM 918 C CA . VAL A 1 121 ? -7.538 6.583 5.762 1.00 98.44 121 VAL A CA 1
ATOM 919 C C . VAL A 1 121 ? -7.694 6.412 4.252 1.00 98.44 121 VAL A C 1
ATOM 921 O O . VAL A 1 121 ? -8.004 5.308 3.816 1.00 98.44 121 VAL A O 1
ATOM 924 N N . PRO A 1 122 ? -7.515 7.445 3.417 1.00 98.38 122 PRO A N 1
ATOM 925 C CA . PRO A 1 122 ? -7.659 7.281 1.975 1.00 98.38 122 PRO A CA 1
ATOM 926 C C . PRO A 1 122 ? -6.571 6.373 1.394 1.00 98.38 122 PRO A C 1
ATOM 928 O O . PRO 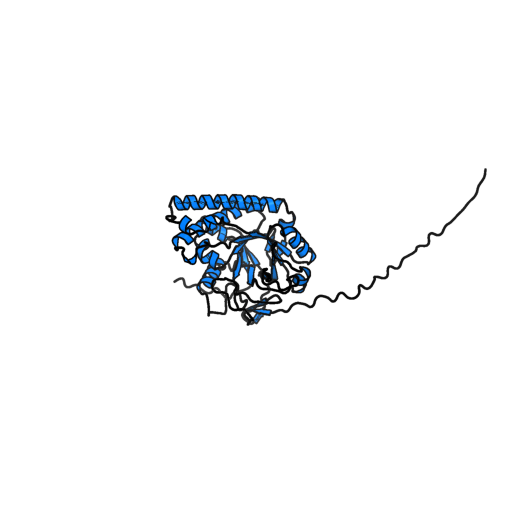A 1 122 ? -5.412 6.424 1.811 1.00 98.38 122 PRO A O 1
ATOM 931 N N . TYR A 1 123 ? -6.923 5.589 0.376 1.00 98.69 123 TYR A N 1
ATOM 932 C CA . TYR A 1 123 ? -5.940 4.938 -0.485 1.00 98.69 123 TYR A CA 1
ATOM 933 C C . TYR A 1 123 ? -6.311 5.015 -1.963 1.00 98.69 123 TYR A C 1
ATOM 935 O O . TYR A 1 123 ? -7.482 5.131 -2.326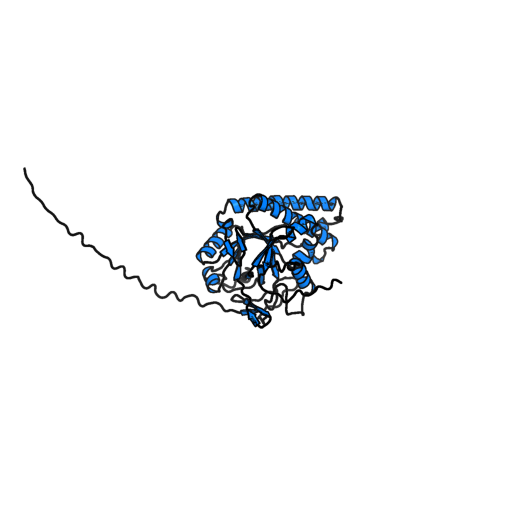 1.00 98.69 123 TYR A O 1
ATOM 943 N N . VAL A 1 124 ? -5.307 4.940 -2.831 1.00 98.44 124 VAL A N 1
ATOM 944 C CA . VAL A 1 124 ? -5.488 4.898 -4.284 1.00 98.44 124 VAL A CA 1
ATOM 945 C C . VAL A 1 124 ? -4.946 3.598 -4.851 1.00 98.44 124 VAL A C 1
ATOM 947 O O . VAL A 1 124 ? -3.879 3.143 -4.457 1.00 98.44 124 VAL A O 1
ATOM 950 N N . TYR A 1 125 ? -5.659 3.036 -5.822 1.00 97.69 125 TYR A N 1
ATOM 951 C CA . TYR A 1 125 ? -5.186 1.897 -6.603 1.00 97.69 125 TYR A CA 1
ATOM 952 C C . TYR A 1 125 ? -4.315 2.368 -7.765 1.00 97.69 125 TYR A C 1
ATOM 954 O O . TYR A 1 125 ? -4.805 3.073 -8.656 1.00 97.69 125 TYR A O 1
ATOM 962 N N . PHE A 1 126 ? -3.041 1.978 -7.784 1.00 97.62 126 PHE A N 1
ATOM 963 C CA . PHE A 1 126 ? -2.113 2.391 -8.829 1.00 97.62 126 PHE A CA 1
ATOM 964 C C . PHE A 1 126 ? -2.145 1.423 -10.013 1.00 97.62 126 PHE A C 1
ATOM 966 O O . PHE A 1 126 ? -1.410 0.435 -10.074 1.00 97.62 126 PHE A O 1
ATOM 973 N N . LYS A 1 127 ? -2.997 1.741 -10.990 1.00 96.69 127 LYS A N 1
ATOM 974 C CA . LYS A 1 127 ? -3.190 0.917 -12.184 1.00 96.69 127 LYS A CA 1
ATOM 975 C C . LYS A 1 127 ? -2.142 1.190 -13.267 1.00 96.69 127 LYS A C 1
ATOM 977 O O . LYS A 1 127 ? -2.054 2.296 -13.800 1.00 96.69 127 LYS A O 1
ATOM 982 N N . ILE A 1 128 ? -1.446 0.143 -13.675 1.00 97.19 128 ILE A N 1
ATOM 983 C CA . ILE A 1 128 ? -0.661 0.018 -14.897 1.00 97.19 128 ILE A CA 1
ATOM 984 C C . ILE A 1 128 ? -1.575 -0.459 -16.040 1.00 97.19 128 ILE A C 1
ATOM 986 O O . ILE A 1 128 ? -2.340 -1.419 -15.898 1.00 97.19 128 ILE A O 1
ATOM 990 N N . PRO A 1 129 ? -1.524 0.192 -17.213 1.00 97.31 129 PRO A N 1
ATOM 991 C CA . PRO A 1 129 ? -2.280 -0.246 -18.377 1.00 97.31 129 PRO A CA 1
ATOM 992 C C . PRO A 1 129 ? -2.002 -1.711 -18.752 1.00 97.31 129 PRO A C 1
ATOM 994 O O . PRO A 1 129 ? -0.859 -2.175 -18.747 1.00 97.31 129 PRO A O 1
ATOM 997 N N . THR A 1 130 ? -3.062 -2.449 -19.091 1.00 96.94 130 THR A N 1
ATOM 998 C CA . THR A 1 130 ? -3.034 -3.897 -19.365 1.00 96.94 130 THR A CA 1
ATOM 999 C C . THR A 1 130 ? -1.999 -4.280 -20.424 1.00 96.94 130 THR A C 1
ATOM 1001 O O . THR A 1 130 ? -1.373 -5.334 -20.328 1.00 96.94 130 THR A O 1
ATOM 1004 N N . GLU A 1 131 ? -1.792 -3.431 -21.425 1.00 96.19 131 GLU A N 1
ATOM 1005 C CA . GLU A 1 131 ? -0.828 -3.628 -22.502 1.00 96.19 131 GLU A CA 1
ATOM 1006 C C . GLU A 1 131 ? 0.627 -3.597 -22.032 1.00 96.19 131 GLU A C 1
ATOM 1008 O O . GLU A 1 131 ? 1.452 -4.294 -22.621 1.00 96.19 131 GLU A O 1
ATOM 1013 N N . LEU A 1 132 ? 0.938 -2.836 -20.978 1.00 96.69 132 LEU A N 1
ATOM 1014 C CA . LEU A 1 132 ? 2.263 -2.815 -20.357 1.00 96.69 132 LEU A CA 1
ATOM 1015 C C . LEU A 1 132 ? 2.440 -3.972 -19.377 1.00 96.69 132 LEU A C 1
ATOM 1017 O O . LEU A 1 132 ? 3.552 -4.346 -19.053 1.00 96.69 132 LEU A O 1
ATOM 1021 N N . ARG A 1 133 ? 1.368 -4.640 -18.959 1.00 97.25 133 ARG A N 1
ATOM 1022 C CA . ARG A 1 133 ? 1.457 -5.824 -18.097 1.00 97.25 133 ARG A CA 1
ATOM 1023 C C . ARG A 1 133 ? 1.732 -7.111 -18.887 1.00 97.25 133 ARG A C 1
ATOM 1025 O O . ARG A 1 133 ? 1.258 -8.177 -18.504 1.00 97.25 133 ARG A O 1
ATOM 1032 N N . ARG A 1 134 ? 2.453 -7.036 -20.010 1.00 97.06 134 ARG A N 1
ATOM 1033 C CA . ARG A 1 134 ? 2.772 -8.178 -20.886 1.00 97.06 134 ARG A CA 1
ATOM 1034 C C . ARG A 1 134 ? 4.275 -8.282 -21.119 1.00 97.06 134 ARG A C 1
ATOM 1036 O O . ARG A 1 134 ? 4.895 -7.319 -21.562 1.00 97.06 134 ARG A O 1
ATOM 1043 N N . ALA A 1 135 ? 4.845 -9.460 -20.889 1.00 96.38 135 ALA A N 1
ATOM 1044 C CA . ALA A 1 135 ? 6.287 -9.690 -20.886 1.00 96.38 135 ALA A CA 1
ATOM 1045 C C . ALA A 1 135 ? 6.975 -9.310 -22.211 1.00 96.38 135 ALA A C 1
ATOM 1047 O O . ALA A 1 135 ? 8.056 -8.730 -22.194 1.00 96.38 135 ALA A O 1
ATOM 1048 N N . HIS A 1 136 ? 6.326 -9.543 -23.358 1.00 95.50 136 HIS A N 1
ATOM 1049 C CA . HIS A 1 136 ? 6.879 -9.209 -24.681 1.00 95.50 136 HIS A CA 1
ATOM 1050 C C . HIS A 1 136 ? 7.151 -7.705 -24.898 1.00 95.50 136 HIS A C 1
ATOM 1052 O O . HIS A 1 136 ? 7.853 -7.344 -25.837 1.00 95.50 136 HIS A O 1
ATOM 1058 N N . LYS A 1 137 ? 6.606 -6.807 -24.061 1.00 96.00 137 LYS A N 1
ATOM 1059 C CA . LYS A 1 137 ? 6.915 -5.365 -24.115 1.00 96.00 137 LYS A CA 1
ATOM 1060 C C . LYS A 1 137 ? 8.318 -5.021 -23.610 1.00 96.00 137 LYS A C 1
ATOM 1062 O O . LYS A 1 137 ? 8.764 -3.894 -23.811 1.00 96.00 137 LYS A O 1
ATOM 1067 N N . TYR A 1 138 ? 8.974 -5.980 -22.964 1.00 96.44 138 TYR A N 1
ATOM 1068 C CA . TYR A 1 138 ? 10.236 -5.812 -22.250 1.00 96.44 138 TYR A CA 1
ATOM 1069 C C . TYR A 1 138 ? 11.394 -6.584 -22.891 1.00 96.44 138 TYR A C 1
ATOM 1071 O O . TYR A 1 138 ? 12.443 -6.756 -22.269 1.00 96.44 138 TYR A O 1
ATOM 1079 N N . VAL A 1 139 ? 11.214 -7.062 -24.124 1.00 91.81 139 VAL A N 1
ATOM 1080 C CA . VAL A 1 139 ? 12.299 -7.652 -24.917 1.00 91.81 139 VAL A CA 1
ATOM 1081 C C . VAL A 1 139 ? 13.367 -6.579 -25.157 1.00 91.81 139 VAL A C 1
ATOM 1083 O O . VAL A 1 139 ? 13.040 -5.398 -25.279 1.00 91.81 139 VAL A O 1
ATOM 1086 N N . ASP A 1 140 ? 14.641 -6.971 -25.121 1.00 91.06 140 ASP A N 1
ATOM 1087 C CA . ASP A 1 140 ? 15.809 -6.095 -25.320 1.00 91.06 140 ASP A CA 1
ATOM 1088 C C . ASP A 1 140 ? 15.891 -4.881 -24.371 1.00 91.06 140 ASP A C 1
ATOM 1090 O O . ASP A 1 140 ? 16.550 -3.884 -24.654 1.00 91.06 140 ASP A O 1
ATOM 1094 N N . SER A 1 141 ? 15.245 -4.965 -23.204 1.00 92.75 141 SER A N 1
ATOM 1095 C CA . SER A 1 141 ? 15.158 -3.877 -22.214 1.00 92.75 141 SER A CA 1
ATOM 1096 C C . SER A 1 141 ? 16.249 -3.949 -21.139 1.00 92.75 141 SER A C 1
ATOM 1098 O O . SER A 1 141 ? 16.000 -3.689 -19.959 1.00 92.75 141 SER A O 1
ATOM 1100 N N . GLY A 1 142 ? 17.458 -4.347 -21.540 1.00 90.25 142 GLY A N 1
ATOM 1101 C CA . GLY A 1 142 ? 18.619 -4.426 -20.653 1.00 90.25 142 GLY A CA 1
ATOM 1102 C C . GLY A 1 142 ? 19.048 -3.060 -20.106 1.00 90.25 142 GLY A C 1
ATOM 1103 O O . GLY A 1 142 ? 18.624 -2.007 -20.589 1.00 90.25 142 GLY A O 1
ATOM 1104 N N . ASP A 1 143 ? 19.897 -3.071 -19.082 1.00 88.94 143 ASP A N 1
ATOM 1105 C CA . ASP A 1 143 ? 20.464 -1.867 -18.463 1.00 88.94 143 ASP A CA 1
ATOM 1106 C C . ASP A 1 143 ? 21.133 -0.972 -19.513 1.00 88.94 143 ASP A C 1
ATOM 1108 O O . ASP A 1 143 ? 21.905 -1.448 -20.344 1.00 88.94 143 ASP A O 1
ATOM 1112 N N . GLY A 1 144 ? 20.823 0.326 -19.487 1.00 86.69 144 GLY A N 1
ATOM 1113 C CA . GLY A 1 144 ? 21.370 1.304 -20.434 1.00 86.69 144 GLY A CA 1
ATOM 1114 C C . GLY A 1 144 ? 20.839 1.192 -21.868 1.00 86.69 144 GLY A C 1
ATOM 1115 O O . GLY A 1 144 ? 21.267 1.956 -22.730 1.00 86.69 144 GLY A O 1
ATOM 1116 N N . SER A 1 145 ? 19.908 0.273 -22.149 1.00 94.50 145 SER A N 1
ATOM 1117 C CA . SER A 1 145 ? 19.271 0.189 -23.465 1.00 94.50 145 SER A CA 1
ATOM 1118 C C . SER A 1 145 ? 18.319 1.365 -23.707 1.00 94.50 145 SER A C 1
ATOM 1120 O O . SER A 1 145 ? 17.600 1.811 -22.810 1.00 94.50 145 SER A O 1
ATOM 1122 N N . GLN A 1 146 ? 18.234 1.818 -24.961 1.00 95.69 146 GLN A N 1
ATOM 1123 C CA . GLN A 1 146 ? 17.237 2.812 -25.378 1.00 95.69 146 GLN A CA 1
ATOM 1124 C C . GLN A 1 146 ? 15.805 2.327 -25.103 1.00 95.69 146 GLN A C 1
ATOM 1126 O O . GLN A 1 146 ? 14.927 3.122 -24.767 1.00 95.69 146 GLN A O 1
ATOM 1131 N N . GLN A 1 147 ? 15.571 1.019 -25.225 1.00 95.69 147 GLN A N 1
ATOM 1132 C CA . GLN A 1 147 ? 14.279 0.409 -24.944 1.00 95.69 147 GLN A CA 1
ATOM 1133 C C . GLN A 1 147 ? 13.886 0.570 -23.470 1.00 95.69 147 GLN A C 1
ATOM 1135 O O . GLN A 1 147 ? 12.741 0.927 -23.184 1.00 95.69 147 GLN A O 1
ATOM 1140 N N . LEU A 1 148 ? 14.822 0.360 -22.536 1.00 96.19 148 LEU A N 1
ATOM 1141 C CA . LEU A 1 148 ? 14.570 0.588 -21.115 1.00 96.19 148 LEU A CA 1
ATOM 1142 C C . LEU A 1 148 ? 14.215 2.054 -20.846 1.00 96.19 148 LEU A C 1
ATOM 1144 O O . LEU A 1 148 ? 13.224 2.306 -20.170 1.00 96.19 148 LEU A O 1
ATOM 1148 N N . GLU A 1 149 ? 14.936 3.016 -21.422 1.00 97.00 149 GLU A N 1
ATOM 1149 C CA . GLU A 1 149 ? 14.611 4.443 -21.259 1.00 97.00 149 GLU A CA 1
ATOM 1150 C C . GLU A 1 149 ? 13.200 4.780 -21.763 1.00 97.00 149 GLU A C 1
ATOM 1152 O O . GLU A 1 149 ? 12.424 5.439 -21.071 1.00 97.00 149 GLU A O 1
ATOM 1157 N N . GLN A 1 150 ? 12.798 4.243 -22.920 1.00 97.06 150 GLN A N 1
ATOM 1158 C CA . GLN A 1 150 ? 11.431 4.411 -23.426 1.00 97.06 150 GLN A CA 1
ATOM 1159 C C . GLN A 1 150 ? 10.376 3.802 -22.493 1.00 97.06 150 GLN A C 1
ATOM 1161 O O . GLN A 1 150 ? 9.276 4.344 -22.362 1.00 97.06 150 GLN A O 1
ATOM 1166 N N . ILE A 1 151 ? 10.679 2.664 -21.862 1.00 97.00 151 ILE A N 1
ATOM 1167 C CA . ILE A 1 151 ? 9.817 2.061 -20.842 1.00 97.00 151 ILE A CA 1
ATOM 1168 C C . ILE A 1 151 ? 9.707 2.999 -19.641 1.00 97.00 151 ILE A C 1
ATOM 1170 O O . ILE A 1 151 ? 8.589 3.310 -19.233 1.00 97.00 151 ILE A O 1
ATOM 1174 N N . LEU A 1 152 ? 10.828 3.488 -19.107 1.00 98.12 152 LEU A N 1
ATOM 1175 C CA . LEU A 1 152 ? 10.837 4.394 -17.957 1.00 98.12 152 LEU A CA 1
ATOM 1176 C C . LEU A 1 152 ? 9.996 5.648 -18.233 1.00 98.12 152 LEU A C 1
ATOM 1178 O O . LEU A 1 152 ? 9.109 5.954 -17.438 1.00 98.12 152 LEU A O 1
ATOM 1182 N N . SER A 1 153 ? 10.162 6.293 -19.393 1.00 98.12 153 SER A N 1
ATOM 1183 C CA . SER A 1 153 ? 9.354 7.462 -19.774 1.00 98.12 153 SER A CA 1
ATOM 1184 C C . SER A 1 153 ? 7.855 7.154 -19.878 1.00 98.12 153 SER A C 1
ATOM 1186 O O . SER A 1 153 ? 7.023 7.961 -19.468 1.00 98.12 153 SER A O 1
ATOM 1188 N N . LYS A 1 154 ? 7.462 5.974 -20.383 1.00 98.19 154 LYS A N 1
ATOM 1189 C CA . LYS A 1 154 ? 6.040 5.572 -20.416 1.00 98.19 154 LYS A CA 1
ATOM 1190 C C . LYS A 1 154 ? 5.458 5.434 -19.010 1.00 98.19 154 LYS A C 1
ATOM 1192 O O . LYS A 1 154 ? 4.338 5.878 -18.763 1.00 98.19 154 LYS A O 1
ATOM 1197 N N . PHE A 1 155 ? 6.212 4.831 -18.095 1.00 98.50 155 PHE A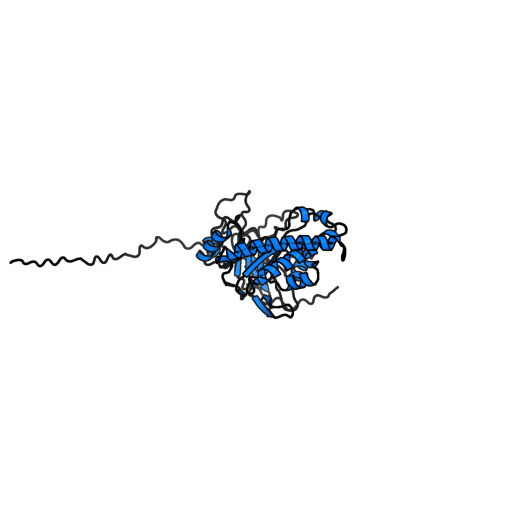 N 1
ATOM 1198 C CA . PHE A 1 155 ? 5.806 4.681 -16.699 1.00 98.50 155 PHE A CA 1
ATOM 1199 C C . PHE A 1 155 ? 5.744 6.029 -15.961 1.00 98.50 155 PHE A C 1
ATOM 1201 O O . PHE A 1 155 ? 4.838 6.233 -15.153 1.00 98.50 155 PHE A O 1
ATOM 1208 N N . GLU A 1 156 ? 6.619 6.984 -16.284 1.00 98.50 156 GLU A N 1
ATOM 1209 C CA . GLU A 1 156 ? 6.526 8.361 -15.776 1.00 98.50 156 GLU A CA 1
ATOM 1210 C C . GLU A 1 156 ? 5.239 9.061 -16.220 1.00 98.50 156 GLU A C 1
ATOM 1212 O O . GLU A 1 156 ? 4.551 9.645 -15.385 1.00 98.50 156 GLU A O 1
ATOM 1217 N N . LEU A 1 157 ? 4.861 8.953 -17.497 1.00 98.44 157 LEU A N 1
ATOM 1218 C CA . LEU A 1 157 ? 3.612 9.537 -18.004 1.00 98.44 157 LEU A CA 1
ATOM 1219 C C . LEU A 1 157 ? 2.374 8.931 -17.323 1.00 98.44 157 LEU A C 1
ATOM 1221 O O . LEU A 1 157 ? 1.412 9.637 -17.009 1.00 98.44 157 LEU A O 1
ATOM 1225 N N . ILE A 1 158 ? 2.396 7.621 -17.053 1.00 98.44 158 ILE A N 1
ATOM 1226 C CA . ILE A 1 158 ? 1.344 6.946 -16.276 1.00 98.44 158 ILE A CA 1
ATOM 1227 C C . ILE A 1 158 ? 1.277 7.521 -14.863 1.00 98.44 158 ILE A C 1
ATOM 1229 O O . ILE A 1 158 ? 0.188 7.843 -14.385 1.00 98.44 158 ILE A O 1
ATOM 1233 N N . ALA A 1 159 ? 2.428 7.695 -14.214 1.00 98.56 159 ALA A N 1
ATOM 1234 C CA . ALA A 1 159 ? 2.510 8.272 -12.881 1.00 98.56 159 ALA A CA 1
ATOM 1235 C C . ALA A 1 159 ? 2.016 9.717 -12.826 1.00 98.56 159 ALA A C 1
ATOM 1237 O O . ALA A 1 159 ? 1.320 10.078 -11.883 1.00 98.56 159 ALA A O 1
ATOM 1238 N N . GLU A 1 160 ? 2.318 10.531 -13.834 1.00 98.69 160 GLU A N 1
ATOM 1239 C CA . GLU A 1 160 ? 1.832 11.908 -13.942 1.00 98.69 160 GLU A CA 1
ATOM 1240 C C . GLU A 1 160 ? 0.310 11.964 -14.055 1.00 98.69 160 GLU A C 1
ATOM 1242 O O . GLU A 1 160 ? -0.344 12.713 -13.325 1.00 98.69 160 GLU A O 1
ATOM 1247 N N . LYS A 1 161 ? -0.273 11.115 -14.907 1.00 98.50 161 LYS A N 1
ATOM 1248 C CA . LYS A 1 161 ? -1.729 11.010 -15.041 1.00 98.50 161 LYS A CA 1
ATOM 1249 C C . LYS A 1 161 ? -2.387 10.510 -13.753 1.00 98.50 161 LYS A C 1
ATOM 1251 O O . LYS A 1 161 ? -3.408 11.059 -13.329 1.00 98.50 161 LYS A O 1
ATOM 1256 N N . ALA A 1 162 ? -1.809 9.488 -13.122 1.00 98.38 162 ALA A N 1
ATOM 1257 C CA . ALA A 1 162 ? -2.291 8.960 -11.850 1.00 98.38 162 ALA A CA 1
ATOM 1258 C C . ALA A 1 162 ? -2.192 10.015 -10.736 1.00 98.38 162 ALA A C 1
ATOM 1260 O O . ALA A 1 162 ? -3.153 10.202 -9.999 1.00 98.38 162 ALA A O 1
ATOM 1261 N N . ALA A 1 163 ? -1.088 10.763 -10.660 1.00 98.50 163 ALA A N 1
ATOM 1262 C CA . ALA A 1 163 ? -0.885 11.807 -9.659 1.00 98.50 163 ALA A CA 1
ATOM 1263 C C . ALA A 1 163 ? -1.864 12.962 -9.862 1.00 98.50 163 ALA A C 1
ATOM 1265 O O . ALA A 1 163 ? -2.483 13.401 -8.901 1.00 98.50 163 ALA A O 1
ATOM 1266 N N . SER A 1 164 ? -2.070 13.410 -11.104 1.00 98.31 164 SER A N 1
ATOM 1267 C CA . SER A 1 164 ? -3.087 14.420 -11.416 1.00 98.31 164 SER A CA 1
ATOM 1268 C C . SER A 1 164 ? -4.485 13.961 -10.992 1.00 98.31 164 SER A C 1
ATOM 1270 O O . SER A 1 164 ? -5.215 14.727 -10.370 1.00 98.31 164 SER A O 1
ATOM 1272 N N . THR A 1 165 ? -4.832 12.696 -11.250 1.00 97.75 165 THR A N 1
ATOM 1273 C CA . THR A 1 165 ? -6.114 12.122 -10.814 1.00 97.75 165 THR A CA 1
ATOM 1274 C C . THR A 1 165 ? -6.228 12.121 -9.289 1.00 97.75 165 THR A C 1
ATOM 1276 O O . THR A 1 165 ? -7.210 12.636 -8.763 1.00 97.75 165 THR A O 1
ATOM 1279 N N . THR A 1 166 ? -5.214 11.620 -8.576 1.00 97.69 166 THR A N 1
ATOM 1280 C CA . THR A 1 166 ? -5.179 11.623 -7.106 1.00 97.69 166 THR A CA 1
ATOM 1281 C C . THR A 1 166 ? -5.321 13.034 -6.544 1.00 97.69 166 THR A C 1
ATOM 1283 O O . THR A 1 166 ? -6.135 13.253 -5.654 1.00 97.69 166 THR A O 1
ATOM 1286 N N . LEU A 1 167 ? -4.556 13.999 -7.056 1.00 97.44 167 LEU A N 1
ATOM 1287 C CA . LEU A 1 167 ? -4.591 15.382 -6.582 1.00 97.44 167 LEU A CA 1
ATOM 1288 C C . LEU A 1 167 ? -5.971 16.006 -6.784 1.00 97.44 167 LEU A C 1
ATOM 1290 O O . LEU A 1 167 ? -6.501 16.597 -5.850 1.00 97.44 167 LEU A O 1
ATOM 1294 N N . ASN A 1 168 ? -6.597 15.789 -7.942 1.00 96.50 168 ASN A N 1
ATOM 1295 C CA . ASN A 1 168 ? -7.963 16.250 -8.179 1.00 96.50 168 ASN A CA 1
ATOM 1296 C C . ASN A 1 168 ? -8.947 15.631 -7.174 1.00 96.50 168 ASN A C 1
ATOM 1298 O O . ASN A 1 168 ? -9.800 16.334 -6.640 1.00 96.50 168 ASN A O 1
ATOM 1302 N N . GLN A 1 169 ? -8.825 14.332 -6.878 1.00 95.75 169 GLN A N 1
ATOM 1303 C CA . GLN A 1 169 ? -9.685 13.670 -5.892 1.00 95.75 169 GLN A CA 1
ATOM 1304 C C . GLN A 1 169 ? -9.453 14.200 -4.465 1.00 95.75 169 GLN A C 1
ATOM 1306 O O . GLN A 1 169 ? -10.415 14.397 -3.723 1.00 95.75 169 GLN A O 1
ATOM 1311 N N . LEU A 1 170 ? -8.197 14.463 -4.084 1.00 94.75 170 LEU A N 1
ATOM 1312 C CA . LEU A 1 170 ? -7.841 15.056 -2.789 1.00 94.75 170 LEU A CA 1
ATOM 1313 C C . LEU A 1 170 ? -8.379 16.486 -2.650 1.00 94.75 170 LEU A C 1
ATOM 1315 O O . LEU A 1 170 ? -8.871 16.858 -1.589 1.00 94.75 170 LEU A O 1
ATOM 1319 N N . GLU A 1 171 ? -8.310 17.285 -3.715 1.00 92.06 171 GLU A N 1
ATOM 1320 C CA . GLU A 1 171 ? -8.818 18.660 -3.731 1.00 92.06 171 GLU A CA 1
ATOM 1321 C C . GLU A 1 171 ? -10.354 18.711 -3.713 1.00 92.06 171 GLU A C 1
ATOM 1323 O O . GLU A 1 171 ? -10.937 19.611 -3.107 1.00 92.06 171 GLU A O 1
ATOM 1328 N N . GLN A 1 172 ? -11.020 17.728 -4.326 1.00 92.00 172 GLN A N 1
ATOM 1329 C CA . GLN A 1 172 ? -12.482 17.621 -4.338 1.00 92.00 172 GLN A CA 1
ATOM 1330 C C . GLN A 1 172 ? -13.061 17.081 -3.024 1.00 92.00 172 GLN A C 1
ATOM 1332 O O . GLN A 1 172 ? -14.174 17.457 -2.656 1.00 92.00 172 GLN A O 1
ATOM 1337 N N . SER A 1 173 ? -12.330 16.229 -2.297 1.00 91.31 173 SER A N 1
ATOM 1338 C CA . SER A 1 173 ? -12.791 15.664 -1.027 1.00 91.31 173 SER A CA 1
ATOM 1339 C C . SER A 1 173 ? -11.992 16.214 0.151 1.00 91.31 173 SER A C 1
ATOM 1341 O O . SER A 1 173 ? -10.940 15.695 0.521 1.00 91.31 173 SER A O 1
ATOM 1343 N N . GLN A 1 174 ? -12.548 17.225 0.830 1.00 83.62 174 GLN A N 1
ATOM 1344 C CA . GLN A 1 174 ? -11.976 17.753 2.080 1.00 83.62 174 GLN A CA 1
ATOM 1345 C C . GLN A 1 174 ? -11.808 16.677 3.167 1.00 83.62 174 GLN A C 1
ATOM 1347 O O . GLN A 1 174 ? -11.009 16.850 4.085 1.00 83.62 174 GLN A O 1
ATOM 1352 N N . LEU A 1 175 ? -12.547 15.566 3.067 1.00 90.31 175 LEU A N 1
ATOM 1353 C CA . LEU A 1 175 ? -12.412 14.415 3.954 1.00 90.31 175 LEU A CA 1
ATOM 1354 C C . LEU A 1 175 ? -11.033 13.758 3.816 1.00 90.31 175 LEU A C 1
ATOM 1356 O O . LEU A 1 175 ? -10.400 13.459 4.821 1.00 90.31 175 LEU A O 1
ATOM 1360 N N . ALA A 1 176 ? -10.529 13.598 2.592 1.00 91.12 176 ALA A N 1
ATOM 1361 C CA . ALA A 1 176 ? -9.291 12.869 2.322 1.00 91.12 176 ALA A CA 1
ATOM 1362 C C . ALA A 1 176 ? -8.020 13.569 2.844 1.00 91.12 176 ALA A C 1
ATOM 1364 O O . ALA A 1 176 ? -6.979 12.936 2.985 1.00 91.12 176 ALA A O 1
ATOM 1365 N N . LEU A 1 177 ? -8.091 14.867 3.150 1.00 92.19 177 LEU A N 1
ATOM 1366 C CA . LEU A 1 177 ? -6.964 15.657 3.660 1.00 92.19 177 LEU A CA 1
ATOM 1367 C C . LEU A 1 177 ? -7.056 15.943 5.166 1.00 92.19 177 LEU A C 1
ATOM 1369 O O . LEU A 1 177 ? -6.340 16.811 5.675 1.00 92.19 177 LEU A O 1
ATOM 1373 N N . GLN A 1 178 ? -7.927 15.237 5.891 1.00 94.06 178 GLN A N 1
ATOM 1374 C CA . GLN A 1 178 ? -8.011 15.364 7.342 1.00 94.06 178 GLN A CA 1
ATOM 1375 C C . GLN A 1 178 ? -6.762 14.785 8.009 1.00 94.06 178 GLN A C 1
ATOM 1377 O O . GLN A 1 178 ? -6.318 13.679 7.707 1.00 94.06 178 GLN A O 1
ATOM 1382 N N . SER A 1 179 ? -6.199 15.550 8.943 1.00 95.75 179 SER A N 1
ATOM 1383 C CA . SER A 1 179 ? -5.110 15.063 9.784 1.00 95.75 179 SER A CA 1
ATOM 1384 C C . SER A 1 179 ? -5.670 14.095 10.818 1.00 95.75 179 SER A C 1
ATOM 1386 O O . SER A 1 179 ? -6.637 14.415 11.514 1.00 95.75 179 SER A O 1
ATOM 1388 N N . ILE A 1 180 ? -5.057 12.923 10.922 1.00 95.62 180 ILE A N 1
ATOM 1389 C CA . ILE A 1 180 ? -5.424 11.890 11.884 1.00 95.62 180 ILE A CA 1
ATOM 1390 C C . ILE A 1 180 ? -4.209 11.503 12.717 1.00 95.62 180 ILE A C 1
ATOM 1392 O O . ILE A 1 180 ? -3.063 11.702 12.317 1.00 95.62 180 ILE A O 1
ATOM 1396 N N . GLU A 1 181 ? -4.474 10.940 13.890 1.00 96.12 181 GLU A N 1
ATOM 1397 C CA . GLU A 1 181 ? -3.465 10.293 14.719 1.00 96.12 181 GLU A CA 1
ATOM 1398 C C . GLU A 1 181 ? -3.847 8.829 14.897 1.00 96.12 181 GLU A C 1
ATOM 1400 O O . GLU A 1 181 ? -4.950 8.528 15.359 1.00 96.12 181 GLU A O 1
ATOM 1405 N N . ILE A 1 182 ? -2.966 7.910 14.527 1.00 96.06 182 ILE A N 1
ATOM 1406 C CA . ILE A 1 182 ? -3.206 6.478 14.629 1.00 96.06 182 ILE A CA 1
ATOM 1407 C C . ILE A 1 182 ? -1.900 5.726 14.862 1.00 96.06 182 ILE A C 1
ATOM 1409 O O . ILE A 1 182 ? -0.929 5.923 14.143 1.00 96.06 182 ILE A O 1
ATOM 1413 N N . ALA A 1 183 ? -1.882 4.869 15.888 1.00 94.94 183 ALA A N 1
ATOM 1414 C CA . ALA A 1 183 ? -0.728 4.038 16.234 1.00 94.94 183 ALA A CA 1
ATOM 1415 C C . ALA A 1 183 ? 0.605 4.822 16.312 1.00 94.94 183 ALA A C 1
ATOM 1417 O O . ALA A 1 183 ? 1.639 4.332 15.875 1.00 94.94 183 ALA A O 1
ATOM 1418 N N . GLY A 1 184 ? 0.586 6.057 16.831 1.00 93.25 184 GLY A N 1
ATOM 1419 C CA . GLY A 1 184 ? 1.761 6.939 16.920 1.00 93.25 184 GLY A CA 1
ATOM 1420 C C . GLY A 1 184 ? 2.077 7.744 15.651 1.00 93.25 184 GLY A C 1
ATOM 1421 O O . GLY A 1 184 ? 2.839 8.706 15.716 1.00 93.25 184 GLY A O 1
ATOM 1422 N N . MET A 1 185 ? 1.454 7.423 14.514 1.00 94.44 185 MET A N 1
ATOM 1423 C CA . MET A 1 185 ? 1.554 8.200 13.280 1.00 94.44 185 MET A CA 1
ATOM 1424 C C . MET A 1 185 ? 0.562 9.359 13.295 1.00 94.44 185 MET A C 1
ATOM 1426 O O . MET A 1 185 ? -0.628 9.149 13.524 1.00 94.44 185 MET A O 1
ATOM 1430 N N . ARG A 1 186 ? 1.036 10.584 13.043 1.00 94.00 186 ARG A N 1
ATOM 1431 C CA . ARG A 1 186 ? 0.208 11.797 13.021 1.00 94.00 186 ARG A CA 1
ATOM 1432 C C . ARG A 1 186 ? 0.423 12.575 11.732 1.00 94.00 186 ARG A C 1
ATOM 1434 O O . ARG A 1 186 ? 1.560 12.848 11.361 1.00 94.00 186 ARG A O 1
ATOM 1441 N N . GLY A 1 187 ? -0.667 13.004 11.108 1.00 94.44 187 GLY A N 1
ATOM 1442 C CA . GLY A 1 187 ? -0.633 13.868 9.933 1.00 94.44 187 GLY A CA 1
ATOM 1443 C C . GLY A 1 187 ? -1.725 13.525 8.934 1.00 94.44 187 GLY A C 1
ATOM 1444 O O . GLY A 1 187 ? -2.657 12.777 9.234 1.00 94.44 187 GLY A O 1
ATOM 1445 N N . LYS A 1 188 ? -1.598 14.073 7.726 1.00 96.44 188 LYS A N 1
ATOM 1446 C CA . LYS A 1 188 ? -2.401 13.633 6.587 1.00 96.44 188 LYS A CA 1
ATOM 1447 C C . LYS A 1 188 ? -1.778 12.348 6.060 1.00 96.44 188 LYS A C 1
ATOM 1449 O O . LYS A 1 188 ? -0.587 12.334 5.748 1.00 96.44 188 LYS A O 1
ATOM 1454 N N . LEU A 1 189 ? -2.560 11.281 5.982 1.00 97.25 189 LEU A N 1
ATOM 1455 C CA . LEU A 1 189 ? -2.091 9.968 5.548 1.00 97.25 189 LEU A CA 1
ATOM 1456 C C . LEU A 1 189 ? -2.808 9.583 4.255 1.00 97.25 189 LEU A C 1
ATOM 1458 O O . LEU A 1 189 ? -4.013 9.788 4.143 1.00 97.25 189 LEU A O 1
ATOM 1462 N N . ILE A 1 190 ? -2.084 9.003 3.302 1.00 98.06 190 ILE A N 1
ATOM 1463 C CA . ILE A 1 190 ? -2.661 8.331 2.134 1.00 98.06 190 ILE A CA 1
ATOM 1464 C C . ILE A 1 190 ? -1.885 7.045 1.878 1.00 98.06 190 ILE A C 1
ATOM 1466 O O . ILE A 1 190 ? -0.665 7.032 2.030 1.00 98.06 190 ILE A O 1
ATOM 1470 N N . ALA A 1 191 ? -2.559 5.978 1.462 1.00 98.56 191 ALA A N 1
ATOM 1471 C CA . ALA A 1 191 ? -1.884 4.797 0.937 1.00 98.56 191 ALA A CA 1
ATOM 1472 C C . ALA A 1 191 ? -1.922 4.744 -0.599 1.00 98.56 191 ALA A C 1
ATOM 1474 O O . ALA A 1 191 ? -2.874 5.191 -1.238 1.00 98.56 191 ALA A O 1
ATOM 1475 N N . VAL A 1 192 ? -0.875 4.185 -1.196 1.00 98.56 192 VAL A N 1
ATOM 1476 C CA . VAL A 1 192 ? -0.820 3.835 -2.617 1.00 98.56 192 VAL A CA 1
ATOM 1477 C C . VAL A 1 192 ? -0.696 2.326 -2.740 1.00 98.56 192 VAL A C 1
ATOM 1479 O O . VAL A 1 192 ? 0.231 1.726 -2.202 1.00 98.56 192 VAL A O 1
ATOM 1482 N N . ASP A 1 193 ? -1.657 1.725 -3.425 1.00 98.38 193 ASP A N 1
ATOM 1483 C CA . ASP A 1 193 ? -1.764 0.290 -3.634 1.00 98.38 193 ASP A CA 1
ATOM 1484 C C . ASP A 1 193 ? -1.022 -0.120 -4.913 1.00 98.38 193 ASP A C 1
ATOM 1486 O O . ASP A 1 193 ? -1.361 0.306 -6.023 1.00 98.38 193 ASP A O 1
ATOM 1490 N N . ILE A 1 194 ? 0.053 -0.890 -4.707 1.00 97.19 194 ILE A N 1
ATOM 1491 C CA . ILE A 1 194 ? 1.014 -1.358 -5.704 1.00 97.19 194 ILE A CA 1
ATOM 1492 C C . ILE A 1 194 ? 1.022 -2.886 -5.689 1.00 97.19 194 ILE A C 1
ATOM 1494 O O . ILE A 1 194 ? 1.772 -3.528 -4.942 1.00 97.19 194 ILE A O 1
ATOM 1498 N N . GLU A 1 195 ? 0.199 -3.469 -6.554 1.00 95.00 195 GLU A N 1
ATOM 1499 C CA . GLU A 1 195 ? -0.029 -4.914 -6.578 1.00 95.00 195 GLU A CA 1
ATOM 1500 C C . GLU A 1 195 ? 0.038 -5.571 -7.965 1.00 95.00 195 GLU A C 1
ATOM 1502 O O . GLU A 1 195 ? -0.040 -6.797 -8.091 1.00 95.00 195 GLU A O 1
ATOM 1507 N N . GLU A 1 196 ? 0.190 -4.795 -9.039 1.00 94.81 196 GLU A N 1
ATOM 1508 C CA . GLU A 1 196 ? 0.038 -5.346 -10.382 1.00 94.81 196 GLU A CA 1
ATOM 1509 C C . GLU A 1 196 ? 1.287 -6.066 -10.898 1.00 94.81 196 GLU A C 1
ATOM 1511 O O . GLU A 1 196 ? 2.348 -5.483 -11.121 1.00 94.81 196 GLU A O 1
ATOM 1516 N N . LYS A 1 197 ? 1.109 -7.351 -11.199 1.00 94.31 197 LYS A N 1
ATOM 1517 C CA . LYS A 1 197 ? 2.099 -8.205 -11.861 1.00 94.31 197 LYS A CA 1
ATOM 1518 C C . LYS A 1 197 ? 1.929 -8.225 -13.380 1.00 94.31 197 LYS A C 1
ATOM 1520 O O . LYS A 1 197 ? 0.863 -7.867 -13.904 1.00 94.31 197 LYS A O 1
ATOM 1525 N N . LEU A 1 198 ? 2.941 -8.747 -14.077 1.00 96.06 198 LEU A N 1
ATOM 1526 C CA . LEU A 1 198 ? 2.787 -9.179 -15.469 1.00 96.06 198 LEU A CA 1
ATOM 1527 C C . LEU A 1 198 ? 1.678 -10.239 -15.563 1.00 96.06 198 LEU A C 1
ATOM 1529 O O . LEU A 1 198 ? 1.620 -11.172 -14.767 1.00 96.06 198 LEU A O 1
ATOM 1533 N N . LEU A 1 199 ? 0.797 -10.109 -16.550 1.00 94.81 199 LEU A N 1
ATOM 1534 C CA . LEU A 1 199 ? -0.331 -11.021 -16.769 1.00 94.81 199 LEU A CA 1
ATOM 1535 C C . LEU A 1 199 ? 0.122 -12.406 -17.247 1.00 94.81 199 LEU A C 1
ATOM 1537 O O . LEU A 1 199 ? -0.588 -13.390 -17.074 1.00 94.81 199 LEU A O 1
ATOM 1541 N N . ASP A 1 200 ? 1.296 -12.469 -17.865 1.00 94.50 200 ASP A N 1
ATOM 1542 C CA . ASP A 1 200 ? 1.988 -13.655 -18.364 1.00 94.50 200 ASP A CA 1
ATOM 1543 C C . ASP A 1 200 ? 3.221 -13.994 -17.500 1.00 94.50 200 ASP A C 1
ATOM 1545 O O . ASP A 1 200 ? 4.223 -14.505 -17.997 1.00 94.50 200 ASP A O 1
ATOM 1549 N N . GLU A 1 201 ? 3.166 -13.715 -16.186 1.00 88.88 201 GLU A N 1
ATOM 1550 C CA . GLU A 1 201 ? 4.281 -13.922 -15.243 1.00 88.88 201 GLU A CA 1
ATOM 1551 C C . GLU A 1 201 ? 4.873 -15.339 -15.328 1.00 88.88 201 GLU A C 1
ATOM 1553 O O . GLU A 1 201 ? 6.096 -15.477 -15.395 1.00 88.88 201 GLU A O 1
ATOM 1558 N N . LYS A 1 202 ? 4.029 -16.380 -15.415 1.00 88.06 202 LYS A N 1
ATOM 1559 C CA . LYS A 1 202 ? 4.459 -17.791 -15.498 1.00 88.06 202 LYS A CA 1
ATOM 1560 C C . LYS A 1 202 ? 5.303 -18.101 -16.740 1.00 88.06 202 LYS A C 1
ATOM 1562 O O . LYS A 1 202 ? 6.090 -19.040 -16.709 1.00 88.06 202 LYS A O 1
ATOM 1567 N N . GLN A 1 203 ? 5.131 -17.340 -17.821 1.00 90.19 203 GLN A N 1
ATOM 1568 C CA . GLN A 1 203 ? 5.893 -17.469 -19.067 1.00 90.19 203 GLN A CA 1
ATOM 1569 C C . GLN A 1 203 ? 6.977 -16.388 -19.208 1.00 90.19 203 GLN A C 1
ATOM 1571 O O . GLN A 1 203 ? 7.777 -16.428 -20.141 1.00 90.19 203 GLN A O 1
ATOM 1576 N N . SER A 1 204 ? 7.008 -15.407 -18.304 1.00 91.38 204 SER A N 1
ATOM 1577 C CA . SER A 1 204 ? 7.953 -14.297 -18.364 1.00 91.38 204 SER A CA 1
ATOM 1578 C C . SER A 1 204 ? 9.377 -14.739 -18.005 1.00 91.38 204 SER A C 1
ATOM 1580 O O . SER A 1 204 ? 9.602 -15.490 -17.051 1.00 91.38 204 SER A O 1
ATOM 1582 N N . GLN A 1 205 ? 10.365 -14.225 -18.737 1.00 94.38 205 GLN A N 1
ATOM 1583 C CA . GLN A 1 205 ? 11.774 -14.341 -18.366 1.00 94.38 205 GLN A CA 1
ATOM 1584 C C . GLN A 1 205 ? 12.125 -13.333 -17.260 1.00 94.38 205 GLN A C 1
ATOM 1586 O O . GLN A 1 205 ? 11.381 -12.379 -17.004 1.00 94.38 205 GLN A O 1
ATOM 1591 N N . ARG A 1 206 ? 13.246 -13.554 -16.564 1.00 94.12 206 ARG A N 1
ATOM 1592 C CA . ARG A 1 206 ? 13.662 -12.715 -15.428 1.00 94.12 206 ARG A CA 1
ATOM 1593 C C . ARG A 1 206 ? 13.873 -11.266 -15.860 1.00 94.12 206 ARG A C 1
ATOM 1595 O O . ARG A 1 206 ? 13.467 -10.354 -15.151 1.00 94.12 206 ARG A O 1
ATOM 1602 N N . GLU A 1 207 ? 14.465 -11.075 -17.025 1.00 95.19 207 GLU A N 1
ATOM 1603 C CA . GLU A 1 207 ? 14.819 -9.798 -17.633 1.00 95.19 207 GLU A CA 1
ATOM 1604 C C . GLU A 1 207 ? 13.564 -8.944 -17.862 1.00 95.19 207 GLU A C 1
ATOM 1606 O O . GLU A 1 207 ? 13.550 -7.758 -17.534 1.00 95.19 207 GLU A O 1
ATOM 1611 N N . HIS A 1 208 ? 12.463 -9.568 -18.298 1.00 95.81 208 HIS A N 1
ATOM 1612 C CA . HIS A 1 208 ? 11.175 -8.890 -18.459 1.00 95.81 208 HIS A CA 1
ATOM 1613 C C . HIS A 1 208 ? 10.627 -8.380 -17.121 1.00 95.81 208 HIS A C 1
ATOM 1615 O O . HIS A 1 208 ? 10.146 -7.251 -17.034 1.00 95.81 208 HIS A O 1
ATOM 1621 N N . ARG A 1 209 ? 10.724 -9.192 -16.057 1.00 95.25 209 ARG A N 1
ATOM 1622 C CA . ARG A 1 209 ? 10.293 -8.793 -14.705 1.00 95.25 209 ARG A CA 1
ATOM 1623 C C . ARG A 1 209 ? 11.166 -7.678 -14.134 1.00 95.25 209 ARG A C 1
ATOM 1625 O O . ARG A 1 209 ? 10.636 -6.754 -13.529 1.00 95.25 209 ARG A O 1
ATOM 1632 N N . VAL A 1 210 ? 12.476 -7.724 -14.377 1.00 95.88 210 VAL A N 1
ATOM 1633 C CA . VAL A 1 210 ? 13.417 -6.661 -13.987 1.00 95.88 210 VAL A CA 1
ATOM 1634 C C . VAL A 1 210 ? 13.050 -5.338 -14.661 1.00 95.88 210 VAL A C 1
ATOM 1636 O O . VAL A 1 210 ? 12.895 -4.331 -13.973 1.00 95.88 210 VAL A O 1
ATOM 1639 N N . ALA A 1 211 ? 12.856 -5.329 -15.982 1.00 97.50 211 ALA A N 1
ATOM 1640 C CA . ALA A 1 211 ? 12.509 -4.114 -16.717 1.00 97.50 211 ALA A CA 1
ATOM 1641 C C . ALA A 1 211 ? 11.120 -3.568 -16.333 1.00 97.50 211 ALA A C 1
ATOM 1643 O O . ALA A 1 211 ? 10.980 -2.365 -16.101 1.00 97.50 211 ALA A O 1
ATOM 1644 N N . TYR A 1 212 ? 10.112 -4.439 -16.177 1.00 97.88 212 TYR A N 1
ATOM 1645 C CA . TYR A 1 212 ? 8.801 -4.052 -15.639 1.00 97.88 212 TYR A CA 1
ATOM 1646 C C . TYR A 1 212 ? 8.932 -3.455 -14.233 1.00 97.88 212 TYR A C 1
ATOM 1648 O O . TYR A 1 212 ? 8.387 -2.390 -13.963 1.00 97.88 212 TYR A O 1
ATOM 1656 N N . GLY A 1 213 ? 9.702 -4.099 -13.351 1.00 96.88 213 GLY A N 1
ATOM 1657 C CA . GLY A 1 213 ? 9.931 -3.648 -11.980 1.00 96.88 213 GLY A CA 1
ATOM 1658 C C . GLY A 1 213 ? 10.613 -2.286 -11.888 1.00 96.88 213 GLY A C 1
ATOM 1659 O O . GLY A 1 213 ? 10.221 -1.463 -11.064 1.00 96.88 213 GLY A O 1
ATOM 1660 N N . ARG A 1 214 ? 11.564 -1.995 -12.782 1.00 97.75 214 ARG A N 1
ATOM 1661 C CA . ARG A 1 214 ? 12.178 -0.663 -12.907 1.00 97.75 214 ARG A CA 1
ATOM 1662 C C . ARG A 1 214 ? 11.181 0.398 -13.336 1.00 97.75 214 ARG A C 1
ATOM 1664 O O . ARG A 1 214 ? 11.119 1.448 -12.704 1.00 97.75 214 ARG A O 1
ATOM 1671 N N . GLY A 1 215 ? 10.381 0.107 -14.363 1.00 98.00 215 GLY A N 1
ATOM 1672 C CA . GLY A 1 215 ? 9.286 0.981 -14.780 1.00 98.00 215 GLY A CA 1
ATOM 1673 C C . GLY A 1 215 ? 8.313 1.247 -13.633 1.00 98.00 215 GLY A C 1
ATOM 1674 O O . GLY A 1 215 ? 8.002 2.397 -13.335 1.00 98.00 215 GLY A O 1
ATOM 1675 N N . TYR A 1 216 ? 7.885 0.198 -12.928 1.00 97.56 216 TYR A N 1
ATOM 1676 C CA . TYR A 1 216 ? 6.927 0.327 -11.833 1.00 97.56 216 TYR A CA 1
ATOM 1677 C C . TYR A 1 216 ? 7.502 1.133 -10.658 1.00 97.56 216 TYR A C 1
ATOM 1679 O O . TYR A 1 216 ? 6.827 2.017 -10.129 1.00 97.56 216 TYR A O 1
ATOM 1687 N N . GLY A 1 217 ? 8.773 0.904 -10.309 1.00 97.62 217 GLY A N 1
ATOM 1688 C CA . GLY A 1 217 ? 9.484 1.693 -9.303 1.00 97.62 217 GLY A CA 1
ATOM 1689 C C . GLY A 1 217 ? 9.596 3.173 -9.682 1.00 97.62 217 GLY A C 1
ATOM 1690 O O . GLY A 1 217 ? 9.291 4.038 -8.858 1.00 97.62 217 GLY A O 1
ATOM 1691 N N . ARG A 1 218 ? 9.935 3.470 -10.945 1.00 98.44 218 ARG A N 1
ATOM 1692 C CA . ARG A 1 218 ? 9.952 4.839 -11.481 1.00 98.44 218 ARG A CA 1
ATOM 1693 C C . ARG A 1 218 ? 8.581 5.501 -11.395 1.00 98.44 218 ARG A C 1
ATOM 1695 O O . ARG A 1 218 ? 8.481 6.645 -10.951 1.00 98.44 218 ARG A O 1
ATOM 1702 N N . ALA A 1 219 ? 7.520 4.790 -11.775 1.00 98.56 219 ALA A N 1
ATOM 1703 C CA . ALA A 1 219 ? 6.163 5.317 -11.706 1.00 98.56 219 ALA A CA 1
ATOM 1704 C C . ALA A 1 219 ? 5.745 5.645 -10.264 1.00 98.56 219 ALA A C 1
ATOM 1706 O O . ALA A 1 219 ? 5.264 6.746 -9.997 1.00 98.56 219 ALA A O 1
ATOM 1707 N N . LEU A 1 220 ? 5.981 4.725 -9.324 1.00 98.19 220 LEU A N 1
ATOM 1708 C CA . LEU A 1 220 ? 5.683 4.932 -7.906 1.00 98.19 220 LEU A CA 1
ATOM 1709 C C . LEU A 1 220 ? 6.440 6.138 -7.342 1.00 98.19 220 LEU A C 1
ATOM 1711 O O . LEU A 1 220 ? 5.838 6.990 -6.680 1.00 98.19 220 LEU A O 1
ATOM 1715 N N . CYS A 1 221 ? 7.742 6.254 -7.622 1.00 97.81 221 CYS A N 1
ATOM 1716 C CA . CYS A 1 221 ? 8.504 7.386 -7.114 1.00 97.81 221 CYS A CA 1
ATOM 1717 C C . CYS A 1 221 ? 8.057 8.716 -7.739 1.00 97.81 221 CYS A C 1
ATOM 1719 O O . CYS A 1 221 ? 7.859 9.707 -7.024 1.00 97.81 221 CYS A O 1
ATOM 1721 N N . ARG A 1 222 ? 7.832 8.747 -9.060 1.00 98.44 222 ARG A N 1
ATOM 1722 C CA . ARG A 1 222 ? 7.340 9.939 -9.761 1.00 98.44 222 ARG A CA 1
ATOM 1723 C C . ARG A 1 222 ? 5.990 10.390 -9.211 1.00 98.44 222 ARG A C 1
ATOM 1725 O O . ARG A 1 222 ? 5.833 11.570 -8.899 1.00 98.44 222 ARG A O 1
ATOM 1732 N N . TRP A 1 223 ? 5.051 9.464 -9.033 1.00 98.69 223 TRP A N 1
ATOM 1733 C CA . TRP A 1 223 ? 3.744 9.748 -8.443 1.00 98.69 223 TRP A CA 1
ATOM 1734 C C . TRP A 1 223 ? 3.880 10.318 -7.030 1.00 98.69 223 TRP A C 1
ATOM 1736 O O . TRP A 1 223 ? 3.353 11.394 -6.748 1.00 98.69 223 TRP A O 1
ATOM 1746 N N . THR A 1 224 ? 4.673 9.660 -6.179 1.00 97.75 224 THR A N 1
ATOM 1747 C CA . THR A 1 224 ? 4.912 10.083 -4.790 1.00 97.75 224 THR A CA 1
ATOM 1748 C C . THR A 1 224 ? 5.485 11.497 -4.743 1.00 97.75 224 THR A C 1
ATOM 1750 O O . THR A 1 224 ? 5.029 12.336 -3.969 1.00 97.75 224 THR A O 1
ATOM 1753 N N . THR A 1 225 ? 6.454 11.788 -5.612 1.00 97.31 225 THR A N 1
ATOM 1754 C CA . THR A 1 225 ? 7.104 13.099 -5.710 1.00 97.31 225 THR A CA 1
ATOM 1755 C C . THR A 1 225 ? 6.106 14.188 -6.083 1.00 97.31 225 THR A C 1
ATOM 1757 O O . THR A 1 225 ? 6.079 15.243 -5.453 1.00 97.31 225 THR A O 1
ATOM 1760 N N . LEU A 1 226 ? 5.264 13.942 -7.087 1.00 98.31 226 LEU A N 1
ATOM 1761 C CA . LEU A 1 226 ? 4.267 14.909 -7.544 1.00 98.31 226 LEU A CA 1
ATOM 1762 C C . LEU A 1 226 ? 3.203 15.175 -6.477 1.00 98.31 226 LEU A C 1
ATOM 1764 O O . LEU A 1 226 ? 2.883 16.335 -6.212 1.00 98.31 226 LEU A O 1
ATOM 1768 N N . VAL A 1 227 ? 2.705 14.122 -5.825 1.00 97.75 227 VAL A N 1
ATOM 1769 C CA . VAL A 1 227 ? 1.704 14.253 -4.761 1.00 97.75 227 VAL A CA 1
ATOM 1770 C C . VAL A 1 227 ? 2.285 15.008 -3.562 1.00 97.75 227 VAL A C 1
ATOM 1772 O O . VAL A 1 227 ? 1.695 15.994 -3.118 1.00 97.75 227 VAL A O 1
ATOM 1775 N N . LYS A 1 228 ? 3.481 14.631 -3.087 1.00 95.81 228 LYS A N 1
ATOM 1776 C CA . LYS A 1 228 ? 4.149 15.305 -1.959 1.00 95.81 228 LYS A CA 1
ATOM 1777 C C . LYS A 1 228 ? 4.590 16.731 -2.286 1.00 95.81 228 LYS A C 1
ATOM 1779 O O . LYS A 1 228 ? 4.638 17.565 -1.392 1.00 95.81 228 LYS A O 1
ATOM 1784 N N . LYS A 1 229 ? 4.872 17.057 -3.552 1.00 97.25 229 LYS A N 1
ATOM 1785 C CA . LYS A 1 229 ? 5.150 18.443 -3.966 1.00 97.25 229 LYS A CA 1
ATOM 1786 C C . LYS A 1 229 ? 3.939 19.354 -3.741 1.00 97.25 229 LYS A C 1
ATOM 1788 O O . LYS A 1 229 ? 4.114 20.521 -3.403 1.00 97.25 229 LYS A O 1
ATOM 1793 N N . ARG A 1 230 ? 2.720 18.838 -3.937 1.00 96.81 230 ARG A N 1
ATOM 1794 C CA . ARG A 1 230 ? 1.468 19.585 -3.734 1.00 96.81 230 ARG A CA 1
ATOM 1795 C C . ARG A 1 230 ? 0.991 19.546 -2.280 1.00 96.81 230 ARG A C 1
ATOM 1797 O O . ARG A 1 230 ? 0.465 20.546 -1.796 1.00 96.81 230 ARG A O 1
ATOM 1804 N N . HIS A 1 231 ? 1.204 18.424 -1.596 1.00 94.94 231 HIS A N 1
ATOM 1805 C CA . HIS A 1 231 ? 0.858 18.206 -0.192 1.00 94.94 231 HIS A CA 1
ATOM 1806 C C . HIS A 1 231 ? 2.100 17.761 0.588 1.00 94.94 231 HIS A C 1
ATOM 1808 O O . HIS A 1 231 ? 2.332 16.571 0.797 1.00 94.94 231 HIS A O 1
ATOM 1814 N N . THR A 1 232 ? 2.926 18.724 0.998 1.00 93.81 232 THR A N 1
ATOM 1815 C CA . THR A 1 232 ? 4.228 18.461 1.642 1.00 93.81 232 THR A CA 1
ATOM 1816 C C . THR A 1 232 ? 4.113 17.836 3.030 1.00 93.81 232 THR A C 1
ATOM 1818 O O . THR A 1 232 ? 5.058 17.201 3.490 1.00 93.81 232 THR A O 1
ATOM 1821 N N . ASP A 1 233 ? 2.958 17.978 3.678 1.00 92.25 233 ASP A N 1
ATOM 1822 C CA . ASP A 1 233 ? 2.624 17.389 4.975 1.00 92.25 233 ASP A CA 1
ATOM 1823 C C . ASP A 1 233 ? 1.943 16.011 4.869 1.00 92.25 233 ASP A C 1
ATOM 1825 O O . ASP A 1 233 ? 1.543 15.435 5.883 1.00 92.25 233 ASP A O 1
ATOM 1829 N N . LEU A 1 234 ? 1.800 15.478 3.649 1.00 95.00 234 LEU A N 1
ATOM 1830 C CA . LEU A 1 234 ? 1.208 14.169 3.393 1.00 95.00 234 LEU A CA 1
ATOM 1831 C C . LEU A 1 234 ? 2.242 13.053 3.576 1.00 95.00 234 LEU A C 1
ATOM 1833 O O . LEU A 1 234 ? 3.286 13.019 2.916 1.00 95.00 234 LEU A O 1
ATOM 1837 N N . THR A 1 235 ? 1.915 12.091 4.434 1.00 95.56 235 THR A N 1
ATOM 1838 C CA . THR A 1 235 ? 2.646 10.828 4.545 1.00 95.56 235 THR A CA 1
ATOM 1839 C C . THR A 1 235 ? 2.030 9.813 3.591 1.00 95.56 235 THR A C 1
ATOM 1841 O O . THR A 1 235 ? 0.841 9.507 3.676 1.00 95.56 235 THR A O 1
ATOM 1844 N N . VAL A 1 236 ? 2.854 9.294 2.682 1.00 96.88 236 VAL A N 1
ATOM 1845 C CA . VAL A 1 236 ? 2.472 8.251 1.728 1.00 96.88 236 VAL A CA 1
ATOM 1846 C C . VAL A 1 236 ? 2.857 6.890 2.300 1.00 96.88 236 VAL A C 1
ATOM 1848 O O . VAL A 1 236 ? 4.022 6.663 2.611 1.00 96.88 236 VAL A O 1
ATOM 1851 N N . ILE A 1 237 ? 1.885 5.991 2.410 1.00 97.94 237 ILE A N 1
ATOM 1852 C CA . ILE A 1 237 ? 2.048 4.599 2.830 1.00 97.94 237 ILE A CA 1
ATOM 1853 C C . ILE A 1 237 ? 2.063 3.719 1.579 1.00 97.94 237 ILE A C 1
ATOM 1855 O O . ILE A 1 237 ? 1.168 3.804 0.741 1.00 97.94 237 ILE A O 1
ATOM 1859 N N . LEU A 1 238 ? 3.067 2.862 1.440 1.00 97.75 238 LEU A N 1
ATOM 1860 C CA . LEU A 1 238 ? 3.135 1.883 0.361 1.00 97.75 238 LEU A CA 1
ATOM 1861 C C . LEU A 1 238 ? 2.349 0.633 0.751 1.00 97.75 238 LEU A C 1
ATOM 1863 O O . LEU A 1 238 ? 2.786 -0.091 1.646 1.00 97.75 238 LEU A O 1
ATOM 1867 N N . TYR A 1 239 ? 1.248 0.349 0.057 1.00 98.12 239 TYR A N 1
ATOM 1868 C CA . TYR A 1 239 ? 0.635 -0.973 0.085 1.00 98.12 239 TYR A CA 1
ATOM 1869 C C . TYR A 1 239 ? 1.228 -1.875 -0.993 1.00 98.12 239 TYR A C 1
ATOM 1871 O O . TYR A 1 239 ? 1.328 -1.474 -2.152 1.00 98.12 239 TYR A O 1
ATOM 1879 N N . THR A 1 240 ? 1.650 -3.084 -0.618 1.00 95.88 240 THR A N 1
ATOM 1880 C CA . THR A 1 240 ? 2.143 -4.082 -1.576 1.00 95.88 240 THR A CA 1
ATOM 1881 C C . THR A 1 240 ? 2.159 -5.496 -0.989 1.00 95.88 240 THR A C 1
ATOM 1883 O O . THR A 1 240 ? 1.981 -5.698 0.212 1.00 95.88 240 THR A O 1
ATOM 1886 N N . MET A 1 241 ? 2.442 -6.488 -1.832 1.00 91.75 241 MET A N 1
ATOM 1887 C CA . MET A 1 241 ? 2.634 -7.889 -1.447 1.00 91.75 241 MET A CA 1
ATOM 1888 C C . MET A 1 241 ? 4.119 -8.284 -1.500 1.00 91.75 241 MET A C 1
ATOM 1890 O O . MET A 1 241 ? 4.843 -7.791 -2.374 1.00 91.75 241 MET A O 1
ATOM 1894 N N . PRO A 1 242 ? 4.581 -9.252 -0.678 1.00 88.88 242 PRO A N 1
ATOM 1895 C CA . PRO A 1 242 ? 5.948 -9.767 -0.751 1.00 88.88 242 PRO A CA 1
ATOM 1896 C C . PRO A 1 242 ? 6.360 -10.200 -2.160 1.00 88.88 242 PRO A C 1
ATOM 1898 O O . PRO A 1 242 ? 7.470 -9.905 -2.589 1.00 88.88 242 PRO A O 1
ATOM 1901 N N . ALA A 1 243 ? 5.460 -10.849 -2.906 1.00 86.69 243 ALA A N 1
ATOM 1902 C CA . ALA A 1 243 ? 5.736 -11.289 -4.271 1.00 86.69 243 ALA A CA 1
ATOM 1903 C C . ALA A 1 243 ? 5.896 -10.111 -5.245 1.00 86.69 243 ALA A C 1
ATOM 1905 O O . ALA A 1 243 ? 6.773 -10.131 -6.099 1.00 86.69 243 ALA A O 1
ATOM 1906 N N . VAL A 1 244 ? 5.098 -9.048 -5.105 1.00 90.75 244 VAL A N 1
ATOM 1907 C CA . VAL A 1 244 ? 5.215 -7.859 -5.965 1.00 90.75 244 VAL A CA 1
ATOM 1908 C C . VAL A 1 244 ? 6.526 -7.128 -5.685 1.00 90.75 244 VAL A C 1
ATOM 1910 O O . VAL A 1 244 ? 7.242 -6.740 -6.610 1.00 90.75 244 VAL A O 1
ATOM 1913 N N . TYR A 1 245 ? 6.905 -7.013 -4.413 1.00 90.75 245 TYR A N 1
ATOM 1914 C CA . TYR A 1 245 ? 8.203 -6.459 -4.060 1.00 90.75 245 TYR A CA 1
ATOM 1915 C C . TYR A 1 245 ? 9.363 -7.327 -4.565 1.00 90.75 245 TYR A C 1
ATOM 1917 O O . TYR A 1 245 ? 10.260 -6.836 -5.254 1.00 90.75 245 TYR A O 1
ATOM 1925 N N . GLY A 1 246 ? 9.332 -8.620 -4.244 1.00 87.12 246 GLY A N 1
ATOM 1926 C CA . GLY A 1 246 ? 10.382 -9.583 -4.557 1.00 87.12 246 GLY A CA 1
ATOM 1927 C C . GLY A 1 246 ? 10.592 -9.795 -6.054 1.00 87.12 246 GLY A C 1
ATOM 1928 O O . GLY A 1 246 ? 11.732 -9.916 -6.491 1.00 87.12 246 GLY A O 1
ATOM 1929 N N . ASP A 1 247 ? 9.531 -9.790 -6.855 1.00 87.38 247 ASP A N 1
ATOM 1930 C CA . ASP A 1 247 ? 9.636 -10.048 -8.292 1.00 87.38 247 ASP A CA 1
ATOM 1931 C C . ASP A 1 247 ? 9.787 -8.777 -9.132 1.00 87.38 247 ASP A C 1
ATOM 1933 O O . ASP A 1 247 ? 10.202 -8.874 -10.288 1.00 87.38 247 ASP A O 1
ATOM 1937 N N . TYR A 1 248 ? 9.498 -7.596 -8.573 1.00 91.88 248 TYR A N 1
ATOM 1938 C CA . TYR A 1 248 ? 9.458 -6.352 -9.344 1.00 91.88 248 TYR A CA 1
ATOM 1939 C C . TYR A 1 248 ? 10.127 -5.175 -8.629 1.00 91.88 248 TYR A C 1
ATOM 1941 O O . TYR A 1 248 ? 11.174 -4.712 -9.084 1.00 91.88 248 TYR A O 1
ATOM 1949 N N . LEU A 1 249 ? 9.572 -4.682 -7.515 1.00 92.81 249 LEU A N 1
ATOM 1950 C CA . LEU A 1 249 ? 10.032 -3.412 -6.924 1.00 92.81 249 LEU A CA 1
ATOM 1951 C C . LEU A 1 249 ? 11.469 -3.466 -6.397 1.00 92.81 249 LEU A C 1
ATOM 1953 O O . LEU A 1 249 ? 12.156 -2.447 -6.409 1.00 92.81 249 LEU A O 1
ATOM 1957 N N . ARG A 1 250 ? 11.971 -4.645 -6.006 1.00 92.69 250 ARG A N 1
ATOM 1958 C CA . ARG A 1 250 ? 13.377 -4.812 -5.602 1.00 92.69 250 ARG A CA 1
ATOM 1959 C C . ARG A 1 250 ? 14.381 -4.471 -6.709 1.00 92.69 250 ARG A C 1
ATOM 1961 O O . ARG A 1 250 ? 15.567 -4.347 -6.423 1.00 92.69 250 ARG A O 1
ATOM 1968 N N . TYR A 1 251 ? 13.928 -4.392 -7.962 1.00 94.50 251 TYR A N 1
ATOM 1969 C CA . TYR A 1 251 ? 14.753 -4.071 -9.125 1.00 94.50 251 TYR A CA 1
ATOM 1970 C C . TYR A 1 251 ? 14.721 -2.591 -9.511 1.00 94.50 251 TYR A C 1
ATOM 1972 O O . TYR A 1 251 ? 15.339 -2.235 -10.515 1.00 94.50 251 TYR A O 1
ATOM 1980 N N . ALA A 1 252 ? 14.019 -1.742 -8.752 1.00 95.62 252 ALA A N 1
ATOM 1981 C CA . ALA A 1 252 ? 14.014 -0.299 -8.963 1.00 95.62 252 ALA A CA 1
ATOM 1982 C C . ALA A 1 252 ? 15.446 0.258 -9.073 1.00 95.62 252 ALA A C 1
ATOM 1984 O O . ALA A 1 252 ? 16.370 -0.205 -8.398 1.00 95.62 252 ALA A O 1
ATOM 1985 N N . LEU A 1 253 ? 15.632 1.260 -9.937 1.00 95.62 253 LEU A N 1
ATOM 1986 C CA . LEU A 1 253 ? 16.920 1.945 -10.063 1.00 95.62 253 LEU A CA 1
ATOM 1987 C C . LEU A 1 253 ? 17.268 2.667 -8.750 1.00 95.62 253 LEU A C 1
ATOM 1989 O O . LEU A 1 253 ? 16.357 3.006 -7.998 1.00 95.62 253 LEU A O 1
ATOM 1993 N N . PRO A 1 254 ? 18.551 2.952 -8.456 1.00 94.75 254 PRO A N 1
ATOM 1994 C CA . PRO A 1 254 ? 18.965 3.457 -7.142 1.00 94.75 254 PRO A CA 1
ATOM 1995 C C . PRO A 1 254 ? 18.179 4.672 -6.621 1.00 94.75 254 PRO A C 1
ATOM 1997 O O . PRO A 1 254 ? 17.792 4.685 -5.454 1.00 94.75 254 PRO A O 1
ATOM 2000 N N . ALA A 1 255 ? 17.890 5.658 -7.478 1.00 92.69 255 ALA A N 1
ATOM 2001 C CA . ALA A 1 255 ? 17.107 6.839 -7.100 1.00 92.69 255 ALA A CA 1
ATOM 2002 C C . ALA A 1 255 ? 15.642 6.494 -6.764 1.00 92.69 255 ALA A C 1
ATOM 2004 O O . ALA A 1 255 ? 15.111 6.936 -5.744 1.00 92.69 255 ALA A O 1
ATOM 2005 N N . ASP A 1 256 ? 15.012 5.647 -7.582 1.00 95.81 256 ASP A N 1
ATOM 2006 C CA . ASP A 1 256 ? 13.641 5.173 -7.367 1.00 95.81 256 ASP A CA 1
ATOM 2007 C C . ASP A 1 256 ? 13.562 4.282 -6.115 1.00 95.81 256 ASP A C 1
ATOM 2009 O O . ASP A 1 256 ? 12.629 4.375 -5.321 1.00 95.81 256 ASP A O 1
ATOM 2013 N N . HIS A 1 257 ? 14.587 3.463 -5.876 1.00 91.69 257 HIS A N 1
ATOM 2014 C CA . HIS A 1 257 ? 14.692 2.623 -4.687 1.00 91.69 257 HIS A CA 1
ATOM 2015 C C . HIS A 1 257 ? 14.844 3.441 -3.406 1.00 91.69 257 HIS A C 1
ATOM 2017 O O . HIS A 1 257 ? 14.214 3.107 -2.409 1.00 91.69 257 HIS A O 1
ATOM 2023 N N . ALA A 1 258 ? 15.634 4.520 -3.411 1.00 89.75 258 ALA A N 1
ATOM 2024 C CA . ALA A 1 258 ? 15.764 5.416 -2.257 1.00 89.75 258 ALA A CA 1
ATOM 2025 C C . ALA A 1 258 ? 14.412 6.044 -1.872 1.00 89.75 258 ALA A C 1
ATOM 2027 O O . ALA A 1 258 ? 14.042 6.085 -0.702 1.00 89.75 258 ALA A O 1
ATOM 2028 N N . CYS A 1 259 ? 13.641 6.442 -2.881 1.00 91.56 259 CYS A N 1
ATOM 2029 C CA . CYS A 1 259 ? 12.295 6.985 -2.749 1.00 91.56 259 CYS A CA 1
ATOM 2030 C C . CYS A 1 259 ? 11.303 5.967 -2.162 1.00 91.56 259 CYS A C 1
ATOM 2032 O O . CYS A 1 259 ? 10.618 6.267 -1.188 1.00 91.56 259 CYS A O 1
ATOM 2034 N N . ILE A 1 260 ? 11.281 4.737 -2.692 1.00 90.06 260 ILE A N 1
ATOM 2035 C CA . ILE A 1 260 ? 10.466 3.623 -2.171 1.00 90.06 260 ILE A CA 1
ATOM 2036 C C . ILE A 1 260 ? 10.910 3.241 -0.759 1.00 90.06 260 ILE A C 1
ATOM 2038 O O . ILE A 1 260 ? 10.098 2.826 0.073 1.00 90.06 260 ILE A O 1
ATOM 2042 N N . LYS A 1 261 ? 12.212 3.344 -0.475 1.00 86.88 261 LYS A N 1
ATOM 2043 C CA . LYS A 1 261 ? 12.758 2.972 0.820 1.00 86.88 261 LYS A CA 1
ATOM 2044 C C . LYS A 1 261 ? 12.266 3.875 1.949 1.00 86.88 261 LYS A C 1
ATOM 2046 O O . LYS A 1 261 ? 12.034 3.339 3.022 1.00 86.88 261 LYS A O 1
ATOM 2051 N N . GLY A 1 262 ? 12.037 5.157 1.685 1.00 85.88 262 GLY A N 1
ATOM 2052 C CA . GLY A 1 262 ? 11.557 6.121 2.679 1.00 85.88 262 GLY A CA 1
ATOM 2053 C C . GLY A 1 262 ? 10.053 6.072 2.986 1.00 85.88 262 GLY A C 1
ATOM 2054 O O . GLY A 1 262 ? 9.521 7.031 3.543 1.00 85.88 262 GLY A O 1
ATOM 2055 N N . LEU A 1 263 ? 9.322 5.041 2.537 1.00 92.31 263 LEU A N 1
ATOM 2056 C CA . LEU A 1 263 ? 7.871 4.940 2.730 1.00 92.31 263 LEU A CA 1
ATOM 2057 C C . LEU A 1 263 ? 7.520 3.936 3.843 1.00 92.31 263 LEU A C 1
ATOM 2059 O O . LEU A 1 263 ? 8.009 2.799 3.786 1.00 92.31 263 LEU A O 1
ATOM 2063 N N . PRO A 1 264 ? 6.622 4.280 4.797 1.00 94.56 264 PRO A N 1
ATOM 2064 C CA . PRO A 1 264 ? 5.969 3.283 5.645 1.00 94.56 264 PRO A CA 1
ATOM 2065 C C . PRO A 1 264 ? 5.267 2.234 4.788 1.00 94.56 264 PRO A C 1
ATOM 2067 O O . PRO A 1 264 ? 4.703 2.557 3.741 1.00 94.56 264 PRO A O 1
ATOM 2070 N N . VAL A 1 265 ? 5.274 0.983 5.242 1.00 96.38 265 VAL A N 1
ATOM 2071 C CA . VAL A 1 265 ? 4.735 -0.136 4.466 1.00 96.38 265 VAL A CA 1
ATOM 2072 C C . VAL A 1 265 ? 3.495 -0.727 5.128 1.00 96.38 265 VAL A C 1
ATOM 2074 O O . VAL A 1 265 ? 3.498 -1.092 6.306 1.00 96.38 265 VAL A O 1
ATOM 2077 N N . TRP A 1 266 ? 2.452 -0.858 4.317 1.00 97.81 266 TRP A N 1
ATOM 2078 C CA . TRP A 1 266 ? 1.288 -1.694 4.541 1.00 97.81 266 TRP A CA 1
ATOM 2079 C C . TRP A 1 266 ? 1.448 -2.972 3.715 1.00 97.81 266 TRP A C 1
ATOM 2081 O O . TRP A 1 266 ? 1.310 -2.971 2.499 1.00 97.81 266 TRP A O 1
ATOM 2091 N N . ILE A 1 267 ? 1.817 -4.077 4.356 1.00 95.00 267 ILE A N 1
ATOM 2092 C CA . ILE A 1 267 ? 2.120 -5.317 3.635 1.00 95.00 267 ILE A CA 1
ATOM 2093 C C . ILE A 1 267 ? 0.926 -6.268 3.628 1.00 95.00 267 ILE A C 1
ATOM 2095 O O . ILE A 1 267 ? 0.369 -6.572 4.684 1.00 95.00 267 ILE A O 1
ATOM 2099 N N . ALA A 1 268 ? 0.572 -6.780 2.453 1.00 93.38 268 ALA A N 1
ATOM 2100 C CA . ALA A 1 268 ? -0.368 -7.877 2.290 1.00 93.38 268 ALA A CA 1
ATOM 2101 C C . ALA A 1 268 ? 0.363 -9.213 2.274 1.00 93.38 268 ALA A C 1
ATOM 2103 O O . ALA A 1 268 ? 0.968 -9.608 1.276 1.00 93.38 268 ALA A O 1
ATOM 2104 N N . HIS A 1 269 ? 0.331 -9.900 3.413 1.00 88.75 269 HIS A N 1
ATOM 2105 C CA . HIS A 1 269 ? 0.940 -11.214 3.566 1.00 88.75 269 HIS A CA 1
ATOM 2106 C C . HIS A 1 269 ? 0.018 -12.095 4.403 1.00 88.75 269 HIS A C 1
ATOM 2108 O O . HIS A 1 269 ? 0.050 -12.067 5.632 1.00 88.75 269 HIS A O 1
ATOM 2114 N N . THR A 1 270 ? -0.855 -12.837 3.731 1.00 86.19 270 THR A N 1
ATOM 2115 C CA . THR A 1 270 ? -1.896 -13.613 4.399 1.00 86.19 270 THR A CA 1
ATOM 2116 C C . THR A 1 270 ? -1.402 -15.034 4.662 1.00 86.19 270 THR A C 1
ATOM 2118 O O . THR A 1 270 ? -1.178 -15.818 3.742 1.00 86.19 270 THR A O 1
ATOM 2121 N N . THR A 1 271 ? -1.175 -15.373 5.928 1.00 82.56 271 THR A N 1
ATOM 2122 C CA . THR A 1 271 ? -0.734 -16.715 6.325 1.00 82.56 271 THR A CA 1
ATOM 2123 C C . THR A 1 271 ? -1.919 -17.533 6.828 1.00 82.56 271 THR A C 1
ATOM 2125 O O . THR A 1 271 ? -2.878 -16.994 7.386 1.00 82.56 271 THR A O 1
ATOM 2128 N N . ALA A 1 272 ? -1.840 -18.855 6.673 1.00 82.94 272 ALA A N 1
ATOM 2129 C CA . ALA A 1 272 ? -2.894 -19.760 7.127 1.00 82.94 272 ALA A CA 1
ATOM 2130 C C . ALA A 1 272 ? -3.059 -19.766 8.660 1.00 82.94 272 ALA A C 1
ATOM 2132 O O . ALA A 1 272 ? -4.137 -20.056 9.168 1.00 82.94 272 ALA A O 1
ATOM 2133 N N . ASP A 1 273 ? -2.013 -19.432 9.412 1.00 85.81 273 ASP A N 1
ATOM 2134 C CA . ASP A 1 273 ? -2.062 -19.307 10.872 1.00 85.81 273 ASP A CA 1
ATOM 2135 C C . ASP A 1 273 ? -2.394 -17.879 11.342 1.00 85.81 273 ASP A C 1
ATOM 2137 O O . ASP A 1 273 ? -2.437 -17.626 12.545 1.00 85.81 273 ASP A O 1
ATOM 2141 N N . GLY A 1 274 ? -2.586 -16.931 10.414 1.00 87.38 274 GLY A N 1
ATOM 2142 C CA . GLY A 1 274 ? -2.821 -15.516 10.702 1.00 87.38 274 GLY A CA 1
ATOM 2143 C C . GLY A 1 274 ? -1.661 -14.804 11.407 1.00 87.38 274 GLY A C 1
ATOM 2144 O O . GLY A 1 274 ? -1.889 -13.720 11.954 1.00 87.38 274 GLY A O 1
ATOM 2145 N N . GLY A 1 275 ? -0.469 -15.414 11.456 1.00 87.69 275 GLY A N 1
ATOM 2146 C CA . GLY A 1 275 ? 0.741 -14.934 12.131 1.00 87.69 275 GLY A CA 1
ATOM 2147 C C . GLY A 1 275 ? 1.282 -13.601 11.604 1.00 87.69 275 GLY A C 1
ATOM 2148 O O . GLY A 1 275 ? 0.614 -12.895 10.854 1.00 87.69 275 GLY A O 1
ATOM 2149 N N . ASP A 1 276 ? 2.479 -13.203 12.042 1.00 86.50 276 ASP A N 1
ATOM 2150 C CA . ASP A 1 276 ? 3.100 -11.945 11.601 1.00 86.50 276 ASP A CA 1
ATOM 2151 C C . ASP A 1 276 ? 3.580 -12.039 10.140 1.00 86.50 276 ASP A C 1
ATOM 2153 O O . ASP A 1 276 ? 3.999 -13.095 9.670 1.00 86.50 276 ASP A O 1
ATOM 2157 N N . SER A 1 277 ? 3.580 -10.906 9.436 1.00 77.88 277 SER A N 1
ATOM 2158 C CA . SER A 1 277 ? 4.079 -10.777 8.061 1.00 77.88 277 SER A CA 1
ATOM 2159 C C . SER A 1 277 ? 5.569 -11.093 7.878 1.00 77.88 277 SER A C 1
ATOM 2161 O O . SER A 1 277 ? 5.973 -11.354 6.747 1.00 77.88 277 SER A O 1
ATOM 2163 N N . ILE A 1 278 ? 6.385 -11.046 8.935 1.00 76.25 278 ILE A N 1
ATOM 2164 C CA . ILE A 1 278 ? 7.855 -11.167 8.856 1.00 76.25 278 ILE A CA 1
ATOM 2165 C C . ILE A 1 278 ? 8.376 -12.390 9.622 1.00 76.25 278 ILE A C 1
ATOM 2167 O O . ILE A 1 278 ? 9.413 -12.957 9.264 1.00 76.25 278 ILE A O 1
ATOM 2171 N N . TYR A 1 279 ? 7.653 -12.803 10.663 1.00 69.31 279 TYR A N 1
ATOM 2172 C CA . TYR A 1 279 ? 8.020 -13.894 11.565 1.00 69.31 279 TYR A CA 1
ATOM 2173 C C . TYR A 1 279 ? 6.951 -14.981 11.503 1.00 69.31 279 TYR A C 1
ATOM 2175 O O . TYR A 1 279 ? 6.193 -15.184 12.451 1.00 69.31 279 TYR A O 1
ATOM 2183 N N . SER A 1 280 ? 6.871 -15.667 10.362 1.00 61.19 280 SER A N 1
ATOM 2184 C CA . SER A 1 280 ? 5.996 -16.830 10.233 1.00 61.19 280 SER A CA 1
ATOM 2185 C C . SER A 1 280 ? 6.548 -18.003 11.047 1.00 61.19 280 SER A C 1
ATOM 2187 O O . SER A 1 280 ? 7.733 -18.343 10.976 1.00 61.19 280 SER A O 1
ATOM 2189 N N . SER A 1 281 ? 5.674 -18.637 11.829 1.00 49.44 281 SER A N 1
ATOM 2190 C CA . SER A 1 281 ? 5.997 -19.838 12.606 1.00 49.44 281 SER A CA 1
ATOM 2191 C C . SER A 1 281 ? 6.035 -21.103 11.731 1.00 49.44 281 SER A C 1
ATOM 2193 O O . SER A 1 281 ? 6.682 -22.101 12.071 1.00 49.44 281 SER A O 1
ATOM 2195 N N . SER A 1 282 ? 5.389 -21.062 10.560 1.00 49.97 282 SER A N 1
ATOM 2196 C CA . SER A 1 282 ? 5.213 -22.207 9.676 1.00 49.97 282 SER A CA 1
ATOM 2197 C C . SER A 1 282 ? 6.328 -22.288 8.629 1.00 49.97 282 SER A C 1
ATOM 2199 O O . SER A 1 282 ? 6.194 -21.826 7.501 1.00 49.97 282 SER A O 1
ATOM 2201 N N . ARG A 1 283 ? 7.422 -22.991 8.949 1.00 47.84 283 ARG A N 1
ATOM 2202 C CA . ARG A 1 283 ? 8.466 -23.359 7.962 1.00 47.84 283 ARG A CA 1
ATOM 2203 C C . ARG A 1 283 ? 7.979 -24.308 6.850 1.00 47.84 283 ARG A C 1
ATOM 2205 O O . ARG A 1 283 ? 8.779 -24.720 6.011 1.00 47.84 283 ARG A O 1
ATOM 2212 N N . ARG A 1 284 ? 6.713 -24.744 6.862 1.00 46.62 284 ARG A N 1
ATOM 2213 C CA . ARG A 1 284 ? 6.179 -25.748 5.933 1.00 46.62 284 ARG A CA 1
ATOM 2214 C C . ARG A 1 284 ? 5.053 -25.166 5.084 1.00 46.62 284 ARG A C 1
ATOM 2216 O O . ARG A 1 284 ? 4.063 -24.700 5.625 1.00 46.62 284 ARG A O 1
ATOM 2223 N N . ALA A 1 285 ? 5.238 -25.346 3.773 1.00 39.97 285 ALA A N 1
ATOM 2224 C CA . ALA A 1 285 ? 4.337 -25.085 2.650 1.00 39.97 285 ALA A CA 1
ATOM 2225 C C . ALA A 1 285 ? 4.286 -23.623 2.157 1.00 39.97 285 ALA A C 1
ATOM 2227 O O . ALA A 1 285 ? 3.399 -22.880 2.530 1.00 39.97 285 ALA A O 1
ATOM 2228 N N . ALA A 1 286 ? 5.213 -23.264 1.251 1.00 39.25 286 ALA A N 1
ATOM 2229 C CA . ALA A 1 286 ? 5.215 -22.036 0.430 1.00 39.25 286 ALA A CA 1
ATOM 2230 C C . ALA A 1 286 ? 5.161 -20.697 1.222 1.00 39.25 286 ALA A C 1
ATOM 2232 O O . ALA A 1 286 ? 4.102 -20.244 1.605 1.00 39.25 286 ALA A O 1
ATOM 2233 N N . SER A 1 287 ? 6.240 -19.944 1.439 1.00 47.19 287 SER A N 1
ATOM 2234 C CA . SER A 1 287 ? 7.498 -19.935 0.712 1.00 47.19 287 SER A CA 1
ATOM 2235 C C . SER A 1 287 ? 8.595 -19.201 1.492 1.00 47.19 287 SER A C 1
ATOM 2237 O O . SER A 1 287 ? 8.440 -18.055 1.892 1.00 47.19 287 SER A O 1
ATOM 2239 N N . ILE A 1 288 ? 9.764 -19.830 1.614 1.00 50.84 288 ILE A N 1
ATOM 2240 C CA . ILE A 1 288 ? 10.980 -19.169 2.122 1.00 50.84 288 ILE A CA 1
ATOM 2241 C C . ILE A 1 288 ? 11.250 -17.860 1.345 1.00 50.84 288 ILE A C 1
ATOM 2243 O O . ILE A 1 288 ? 11.725 -16.882 1.911 1.00 50.84 288 ILE A O 1
ATOM 2247 N N . PHE A 1 289 ? 10.882 -17.819 0.058 1.00 51.31 289 PHE A N 1
ATOM 2248 C CA . PHE A 1 289 ? 11.041 -16.656 -0.816 1.00 51.31 289 PHE A CA 1
ATOM 2249 C C . PHE A 1 289 ? 10.076 -15.489 -0.520 1.00 51.31 289 PHE A C 1
ATOM 2251 O O . PHE A 1 289 ? 10.483 -14.334 -0.677 1.00 51.31 289 PHE A O 1
ATOM 2258 N N . SER A 1 290 ? 8.826 -15.739 -0.101 1.00 58.84 290 SER A N 1
ATOM 2259 C CA . SER A 1 290 ? 7.892 -14.677 0.321 1.00 58.84 290 SER A CA 1
ATOM 2260 C C . SER A 1 290 ? 8.340 -14.069 1.636 1.00 58.84 290 SER A C 1
ATOM 2262 O O . SER A 1 290 ? 8.370 -12.848 1.743 1.00 58.84 290 SER A O 1
ATOM 2264 N N . ASP A 1 291 ? 8.770 -14.900 2.584 1.00 70.75 291 ASP A N 1
ATOM 2265 C CA . ASP A 1 291 ? 9.266 -14.444 3.883 1.00 70.75 291 ASP A CA 1
ATOM 2266 C C . ASP A 1 291 ? 10.546 -13.625 3.719 1.00 70.75 291 ASP A C 1
ATOM 2268 O O . ASP A 1 291 ? 10.676 -12.552 4.300 1.00 70.75 291 ASP A O 1
ATOM 2272 N N . GLU A 1 292 ? 11.464 -14.066 2.855 1.00 78.31 292 GLU A N 1
ATOM 2273 C CA . GLU A 1 292 ? 12.673 -13.308 2.536 1.00 78.31 292 GLU A CA 1
ATOM 2274 C C . GLU A 1 292 ? 12.343 -11.976 1.847 1.00 78.31 292 GLU A C 1
ATOM 2276 O O . GLU A 1 292 ? 12.941 -10.946 2.156 1.00 78.31 292 GLU A O 1
ATOM 2281 N N . SER A 1 293 ? 11.382 -11.962 0.921 1.00 82.62 293 SER A N 1
ATOM 2282 C CA . SER A 1 293 ? 10.974 -10.729 0.236 1.00 82.62 293 SER A CA 1
ATOM 2283 C C . SER A 1 293 ? 10.277 -9.756 1.188 1.00 82.62 293 SER A C 1
ATOM 2285 O O . SER A 1 293 ? 10.556 -8.558 1.136 1.00 82.62 293 SER A O 1
ATOM 2287 N N . ALA A 1 294 ? 9.436 -10.266 2.092 1.00 82.56 294 ALA A N 1
ATOM 2288 C CA . ALA A 1 294 ? 8.835 -9.493 3.170 1.00 82.56 294 ALA A CA 1
ATOM 2289 C C . ALA A 1 294 ? 9.917 -8.937 4.100 1.00 82.56 294 ALA A C 1
ATOM 2291 O O . ALA A 1 294 ? 9.956 -7.736 4.333 1.00 82.56 294 ALA A O 1
ATOM 2292 N N . GLN A 1 295 ? 10.864 -9.759 4.557 1.00 84.06 295 GLN A N 1
ATOM 2293 C CA . GLN A 1 295 ? 11.986 -9.317 5.391 1.00 84.06 295 GLN A CA 1
ATOM 2294 C C . GLN A 1 295 ? 12.824 -8.236 4.700 1.00 84.06 295 GLN A C 1
ATOM 2296 O O . GLN A 1 295 ? 13.105 -7.211 5.312 1.00 84.06 295 GLN A O 1
ATOM 2301 N N . ARG A 1 296 ? 13.164 -8.401 3.417 1.00 84.44 296 ARG A N 1
ATOM 2302 C CA . ARG A 1 296 ? 13.917 -7.400 2.637 1.00 84.44 296 ARG A CA 1
ATOM 2303 C C . ARG A 1 296 ? 13.165 -6.075 2.473 1.00 84.44 296 ARG A C 1
ATOM 2305 O O . ARG A 1 296 ? 13.802 -5.027 2.427 1.00 84.44 296 ARG A O 1
ATOM 2312 N N . LEU A 1 297 ? 11.837 -6.117 2.360 1.00 86.50 297 LEU A N 1
ATOM 2313 C CA . LEU A 1 297 ? 10.992 -4.922 2.296 1.00 86.50 297 LEU A CA 1
ATOM 2314 C C . LEU A 1 297 ? 10.843 -4.257 3.670 1.0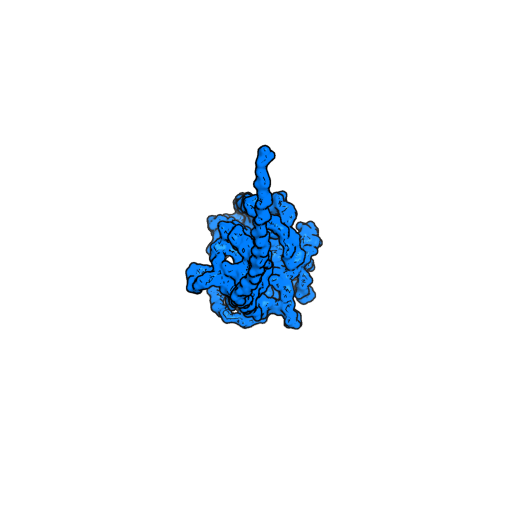0 86.50 297 LEU A C 1
ATOM 2316 O O . LEU A 1 297 ? 10.880 -3.034 3.775 1.00 86.50 297 LEU A O 1
ATOM 2320 N N . CYS A 1 298 ? 10.638 -5.058 4.711 1.00 87.81 298 CYS A N 1
ATOM 2321 C CA . CYS A 1 298 ? 10.203 -4.594 6.018 1.00 87.81 298 CYS A CA 1
ATOM 2322 C C . CYS A 1 298 ? 11.353 -4.244 6.964 1.00 87.81 298 CYS A C 1
ATOM 2324 O O . CYS A 1 298 ? 11.183 -3.370 7.810 1.00 87.81 298 CYS A O 1
ATOM 2326 N N . LEU A 1 299 ? 12.498 -4.921 6.868 1.00 85.44 299 LEU A N 1
ATOM 2327 C CA . LEU A 1 299 ? 13.595 -4.773 7.821 1.00 85.44 299 LEU A CA 1
ATOM 2328 C C . LEU A 1 299 ? 14.641 -3.779 7.309 1.00 85.44 299 LEU A C 1
ATOM 2330 O O . LEU A 1 299 ? 15.232 -3.946 6.243 1.00 85.44 299 LEU A O 1
ATOM 2334 N N . LEU A 1 300 ? 14.886 -2.751 8.113 1.00 75.12 300 LEU A N 1
ATOM 2335 C CA . LEU A 1 300 ? 15.983 -1.800 7.991 1.00 75.12 300 LEU A CA 1
ATOM 2336 C C . LEU A 1 300 ? 16.930 -1.980 9.184 1.00 75.12 300 LEU A C 1
ATOM 2338 O O . LEU A 1 300 ? 16.554 -2.546 10.210 1.00 75.12 300 LEU A O 1
ATOM 2342 N N . SER A 1 301 ? 18.148 -1.442 9.089 1.00 71.56 301 SER A N 1
ATOM 2343 C CA . SER A 1 301 ? 19.067 -1.387 10.239 1.00 71.56 301 SER A CA 1
ATOM 2344 C C . SER A 1 301 ? 18.480 -0.615 11.425 1.00 71.56 301 SER A C 1
ATOM 2346 O O . SER A 1 301 ? 18.848 -0.863 12.568 1.00 71.56 301 SER A O 1
ATOM 2348 N N . THR A 1 302 ? 17.560 0.308 11.148 1.00 68.44 302 THR A N 1
ATOM 2349 C CA . THR A 1 302 ? 16.895 1.177 12.119 1.00 68.44 302 THR A CA 1
ATOM 2350 C C . THR A 1 302 ? 15.573 0.619 12.652 1.00 68.44 302 THR A C 1
ATOM 2352 O O . THR A 1 302 ? 14.973 1.241 13.524 1.00 68.44 302 THR A O 1
ATOM 2355 N N . GLY A 1 303 ? 15.104 -0.534 12.158 1.00 77.06 303 GLY A N 1
ATOM 2356 C CA . GLY A 1 303 ? 13.886 -1.180 12.646 1.00 77.06 303 GLY A CA 1
ATOM 2357 C C . GLY A 1 303 ? 13.005 -1.766 11.546 1.00 77.06 303 GLY A C 1
ATOM 2358 O O . GLY A 1 303 ? 13.432 -1.992 10.416 1.00 77.06 303 GLY A O 1
ATOM 2359 N N . ASN A 1 304 ? 11.748 -2.035 11.893 1.00 80.69 304 ASN A N 1
ATOM 2360 C CA . ASN A 1 304 ? 10.777 -2.659 11.002 1.00 80.69 304 ASN A CA 1
ATOM 2361 C C . ASN A 1 304 ? 9.757 -1.640 10.488 1.00 80.69 304 ASN A C 1
ATOM 2363 O O . ASN A 1 304 ? 8.922 -1.167 11.253 1.00 80.69 304 ASN A O 1
ATOM 2367 N N . ARG A 1 305 ? 9.778 -1.349 9.189 1.00 88.81 305 ARG A N 1
ATOM 2368 C CA . ARG A 1 305 ? 8.914 -0.344 8.553 1.00 88.81 305 ARG A CA 1
ATOM 2369 C C . ARG A 1 305 ? 7.567 -0.868 8.044 1.00 88.81 305 ARG A C 1
ATOM 2371 O O . ARG A 1 305 ? 6.761 -0.088 7.536 1.00 88.81 305 ARG A O 1
ATOM 2378 N N . CYS A 1 306 ? 7.310 -2.174 8.139 1.00 93.06 306 CYS A N 1
ATOM 2379 C CA . CYS A 1 306 ? 5.999 -2.753 7.831 1.00 93.06 306 CYS A CA 1
ATOM 2380 C C . CYS A 1 306 ? 5.039 -2.511 8.989 1.00 93.06 306 CYS A C 1
ATOM 2382 O O . CYS A 1 306 ? 4.700 -3.416 9.747 1.00 93.06 306 CYS A O 1
ATOM 2384 N N . VAL A 1 307 ? 4.655 -1.251 9.156 1.00 95.19 307 VAL A N 1
ATOM 2385 C CA . VAL A 1 307 ? 3.845 -0.739 10.264 1.00 95.19 307 VAL A CA 1
ATOM 2386 C C . VAL A 1 307 ? 2.371 -1.126 10.167 1.00 95.19 307 VAL A C 1
ATOM 2388 O O . VAL A 1 307 ? 1.655 -1.031 11.162 1.00 95.19 307 VAL A O 1
ATOM 2391 N N . ILE A 1 308 ? 1.917 -1.603 9.002 1.00 97.25 308 ILE A N 1
ATOM 2392 C CA . ILE A 1 308 ? 0.578 -2.166 8.808 1.00 97.25 308 ILE A CA 1
ATOM 2393 C C . ILE A 1 308 ? 0.692 -3.531 8.120 1.00 97.25 308 ILE A C 1
ATOM 2395 O O . ILE A 1 308 ? 1.525 -3.728 7.235 1.00 97.25 308 ILE A O 1
ATOM 2399 N N . HIS A 1 309 ? -0.157 -4.476 8.511 1.00 95.62 309 HIS A N 1
ATOM 2400 C CA . HIS A 1 309 ? -0.199 -5.830 7.965 1.00 95.62 309 HIS A CA 1
ATOM 2401 C C . HIS A 1 309 ? -1.634 -6.234 7.628 1.00 95.62 309 HIS A C 1
ATOM 2403 O O . HIS A 1 309 ? -2.451 -6.369 8.536 1.00 95.62 309 HIS A O 1
ATOM 2409 N N . GLN A 1 310 ? -1.919 -6.460 6.346 1.00 95.94 310 GLN A N 1
ATOM 2410 C CA . GLN A 1 310 ? -3.127 -7.149 5.896 1.00 95.94 310 GLN A CA 1
ATOM 2411 C C . GLN A 1 310 ? -2.894 -8.654 6.005 1.00 95.94 310 GLN A C 1
ATOM 2413 O O . GLN A 1 310 ? -2.030 -9.218 5.325 1.00 95.94 310 GLN A O 1
ATOM 2418 N N . TYR A 1 311 ? -3.630 -9.295 6.909 1.00 92.62 311 TYR A N 1
ATOM 2419 C CA . TYR A 1 311 ? -3.399 -10.690 7.289 1.00 92.62 311 TYR A CA 1
ATOM 2420 C C . TYR A 1 311 ? -4.500 -11.638 6.807 1.00 92.62 311 TYR A C 1
ATOM 2422 O O . TYR A 1 311 ? -4.335 -12.856 6.879 1.00 92.62 311 TYR A O 1
ATOM 2430 N N . SER A 1 312 ? -5.608 -11.107 6.285 1.00 91.56 312 SER A N 1
ATOM 2431 C CA . SER A 1 312 ? -6.642 -11.890 5.610 1.00 91.56 312 SER A CA 1
ATOM 2432 C C . SER A 1 312 ? -7.494 -11.021 4.686 1.00 91.56 312 SER A C 1
ATOM 2434 O O . SER A 1 312 ? -7.694 -9.844 4.974 1.00 91.56 312 SER A O 1
ATOM 2436 N N . HIS A 1 313 ? -8.035 -11.644 3.635 1.00 90.25 313 HIS A N 1
ATOM 2437 C CA . HIS A 1 313 ? -9.041 -11.092 2.716 1.00 90.25 313 HIS A CA 1
ATOM 2438 C C . HIS A 1 313 ? -10.442 -11.699 2.935 1.00 90.25 313 HIS A C 1
ATOM 2440 O O . HIS A 1 313 ? -11.335 -11.602 2.094 1.00 90.25 313 HIS A O 1
ATOM 2446 N N . ARG A 1 314 ? -10.625 -12.458 4.027 1.00 87.94 314 ARG A N 1
ATOM 2447 C CA . ARG A 1 314 ? -11.721 -13.436 4.172 1.00 87.94 314 ARG A CA 1
ATOM 2448 C C . ARG A 1 314 ? -12.560 -13.239 5.434 1.00 87.94 314 ARG A C 1
ATOM 2450 O O . ARG A 1 314 ? -13.247 -14.166 5.863 1.00 87.94 314 ARG A O 1
ATOM 2457 N N . ALA A 1 315 ? -12.515 -12.059 6.049 1.00 90.06 315 ALA A N 1
ATOM 2458 C CA . ALA A 1 315 ? -13.310 -11.787 7.243 1.00 90.06 315 ALA A CA 1
ATOM 2459 C C . ALA A 1 315 ? -14.796 -11.603 6.900 1.00 90.06 315 ALA A C 1
ATOM 2461 O O . ALA A 1 315 ? -15.120 -10.997 5.885 1.00 90.06 315 ALA A O 1
ATOM 2462 N N . THR A 1 316 ? -15.713 -12.081 7.745 1.00 89.62 316 THR A N 1
ATOM 2463 C CA . THR A 1 316 ? -17.160 -12.112 7.415 1.00 89.62 316 THR A CA 1
ATOM 2464 C C . THR A 1 316 ? -18.056 -11.310 8.365 1.00 89.62 316 THR A C 1
ATOM 2466 O O . THR A 1 316 ? -19.229 -11.077 8.079 1.00 89.62 316 THR A O 1
ATOM 2469 N N . PHE A 1 317 ? -17.524 -10.842 9.494 1.00 87.38 317 PHE A N 1
ATOM 2470 C CA . PHE A 1 317 ? -18.315 -10.353 10.634 1.00 87.38 317 PHE A CA 1
ATOM 2471 C C . PHE A 1 317 ? -19.096 -9.060 10.422 1.00 87.38 317 PHE A C 1
ATOM 2473 O O . PHE A 1 317 ? -20.017 -8.776 11.189 1.00 87.38 317 PHE A O 1
ATOM 2480 N N . ALA A 1 318 ? -18.711 -8.258 9.431 1.00 87.94 318 ALA A N 1
ATOM 2481 C CA . ALA A 1 318 ? -19.355 -6.987 9.119 1.00 87.94 318 ALA A CA 1
ATOM 2482 C C . ALA A 1 318 ? -20.003 -6.975 7.729 1.00 87.94 318 ALA A C 1
ATOM 2484 O O . ALA A 1 318 ? -20.552 -5.945 7.348 1.00 87.94 318 ALA A O 1
ATOM 2485 N N . SER A 1 319 ? -19.984 -8.083 6.986 1.00 84.25 319 SER A N 1
ATOM 2486 C CA . SER A 1 319 ? -20.592 -8.156 5.655 1.00 84.25 319 SER A CA 1
ATOM 2487 C C . SER A 1 319 ? -22.119 -8.068 5.775 1.00 84.25 319 SER A C 1
ATOM 2489 O O . SER A 1 319 ? -22.743 -8.798 6.552 1.00 84.25 319 SER A O 1
ATOM 2491 N N . ALA A 1 320 ? -22.742 -7.142 5.043 1.00 70.62 320 ALA A N 1
ATOM 2492 C CA . ALA A 1 320 ? -24.181 -6.905 5.098 1.00 70.62 320 ALA A CA 1
ATOM 2493 C C . ALA A 1 320 ? -24.942 -8.082 4.448 1.00 70.62 320 ALA A C 1
ATOM 2495 O O . ALA A 1 320 ? -25.133 -8.117 3.244 1.00 70.62 320 ALA A O 1
ATOM 2496 N N . LYS A 1 321 ? -25.308 -9.074 5.274 1.00 59.16 321 LYS A N 1
ATOM 2497 C CA . LYS A 1 321 ? -26.212 -10.228 5.059 1.00 59.16 321 LYS A CA 1
ATOM 2498 C C . LYS A 1 321 ? -26.442 -10.745 3.624 1.00 59.16 321 LYS A C 1
ATOM 2500 O O . LYS A 1 321 ? -27.087 -10.117 2.793 1.00 59.16 321 LYS A O 1
ATOM 2505 N N . GLY A 1 322 ? -26.153 -12.040 3.477 1.00 54.50 322 GLY A N 1
ATOM 2506 C CA . GLY A 1 322 ? -26.562 -12.906 2.372 1.00 54.50 322 GLY A CA 1
ATOM 2507 C C . GLY A 1 322 ? -25.331 -13.486 1.700 1.00 54.50 322 GLY A C 1
ATOM 2508 O O . GLY A 1 322 ? -24.632 -12.761 0.998 1.00 54.50 322 GLY A O 1
ATOM 2509 N N . PHE A 1 323 ? -25.042 -14.773 1.925 1.00 48.38 323 PHE A N 1
ATOM 2510 C CA . PHE A 1 323 ? -23.960 -15.444 1.211 1.00 48.38 323 PHE A CA 1
ATOM 2511 C C . PHE A 1 323 ? -24.292 -15.494 -0.281 1.00 48.38 323 PHE A C 1
ATOM 2513 O O . PHE A 1 323 ? -25.075 -16.319 -0.742 1.00 48.38 323 PHE A O 1
ATOM 2520 N N . ASN A 1 324 ? -23.725 -14.553 -1.025 1.00 50.78 324 ASN A N 1
ATOM 2521 C CA . ASN A 1 324 ? -23.701 -14.522 -2.466 1.00 50.78 324 ASN A CA 1
ATOM 2522 C C . ASN A 1 324 ? -22.314 -15.007 -2.900 1.00 50.78 324 ASN A C 1
ATOM 2524 O O . ASN A 1 324 ? -21.376 -14.208 -2.902 1.00 50.78 324 ASN A O 1
ATOM 2528 N N . PRO A 1 325 ? -22.173 -16.276 -3.314 1.00 46.03 325 PRO A N 1
ATOM 2529 C CA . PRO A 1 325 ? -20.895 -16.825 -3.761 1.00 46.03 325 PRO A CA 1
ATOM 2530 C C . PRO A 1 325 ? -20.328 -16.132 -5.014 1.00 46.03 325 PRO A C 1
ATOM 2532 O O . PRO A 1 325 ? -19.213 -16.440 -5.421 1.00 46.03 325 PRO A O 1
ATOM 2535 N N . LYS A 1 326 ? -21.076 -15.213 -5.650 1.00 44.00 326 LYS A N 1
ATOM 2536 C CA . LYS A 1 326 ? -20.637 -14.443 -6.826 1.00 44.00 326 LYS A CA 1
ATOM 2537 C C . LYS A 1 326 ? -20.032 -13.075 -6.494 1.00 44.00 326 LYS A C 1
ATOM 2539 O O . LYS A 1 326 ? -19.563 -12.407 -7.410 1.00 44.00 326 LYS A O 1
ATOM 2544 N N . LYS A 1 327 ? -20.070 -12.628 -5.234 1.00 50.25 327 LYS A N 1
ATOM 2545 C CA . LYS A 1 327 ? -19.428 -11.380 -4.791 1.00 50.25 327 LYS A CA 1
ATOM 2546 C C . LYS A 1 327 ? -18.316 -11.707 -3.787 1.00 50.25 327 LYS A C 1
ATOM 2548 O O . LYS A 1 327 ? -18.498 -12.648 -3.015 1.00 50.25 327 LYS A O 1
ATOM 2553 N N . PRO A 1 328 ? -17.198 -10.957 -3.759 1.00 53.31 328 PRO A N 1
ATOM 2554 C CA . PRO A 1 328 ? -16.236 -11.049 -2.668 1.00 53.31 328 PRO A CA 1
ATOM 2555 C C . PRO A 1 328 ? -16.976 -10.751 -1.362 1.00 53.31 328 PRO A C 1
ATOM 2557 O O . PRO A 1 328 ? -17.462 -9.649 -1.138 1.00 53.31 328 PRO A O 1
ATOM 2560 N N . GLN A 1 329 ? -17.180 -11.788 -0.560 1.00 68.06 329 GLN A N 1
ATOM 2561 C CA . GLN A 1 329 ? -17.903 -11.712 0.712 1.00 68.06 329 GLN A CA 1
ATOM 2562 C C . GLN A 1 329 ? -16.985 -11.322 1.867 1.00 68.06 329 GLN A C 1
ATOM 2564 O O . GLN A 1 329 ? -17.459 -10.899 2.923 1.00 68.06 329 GLN A O 1
ATOM 2569 N N . GLY A 1 330 ? -15.688 -11.537 1.652 1.00 83.00 330 GLY A N 1
ATOM 2570 C CA . GLY A 1 330 ? -14.637 -11.231 2.590 1.00 83.00 330 GLY A CA 1
ATOM 2571 C C . GLY A 1 330 ? -14.402 -9.733 2.683 1.00 83.00 330 GLY A C 1
ATOM 2572 O O . GLY A 1 330 ? -14.540 -8.990 1.711 1.00 83.00 330 GLY A O 1
ATOM 2573 N N . ILE A 1 331 ? -14.074 -9.310 3.890 1.00 90.50 331 ILE A N 1
ATOM 2574 C CA . ILE A 1 331 ? -13.514 -8.005 4.179 1.00 90.50 331 ILE A CA 1
ATOM 2575 C C . ILE A 1 331 ? -12.038 -8.237 4.455 1.00 90.50 331 ILE A C 1
ATOM 2577 O O . ILE A 1 331 ? -11.675 -9.127 5.235 1.00 90.50 331 ILE A O 1
ATOM 2581 N N . ASP A 1 332 ? -11.207 -7.418 3.836 1.00 94.25 332 ASP A N 1
ATOM 2582 C CA . ASP A 1 332 ? -9.786 -7.407 4.104 1.00 94.25 332 ASP A CA 1
ATOM 2583 C C . ASP A 1 332 ? -9.548 -6.811 5.493 1.00 94.25 332 ASP A C 1
ATOM 2585 O O . ASP A 1 332 ? -10.101 -5.764 5.844 1.00 94.25 332 ASP A O 1
ATOM 2589 N N . ILE A 1 333 ? -8.776 -7.515 6.322 1.00 95.81 333 ILE A N 1
ATOM 2590 C CA . ILE A 1 333 ? -8.519 -7.136 7.714 1.00 95.81 333 ILE A CA 1
ATOM 2591 C C . ILE A 1 333 ? -7.034 -6.932 7.980 1.00 95.81 333 ILE A C 1
ATOM 2593 O O . ILE A 1 333 ? -6.161 -7.667 7.510 1.00 95.81 333 ILE A O 1
ATOM 2597 N N . ASN A 1 334 ? -6.776 -5.900 8.777 1.00 97.62 334 ASN A N 1
ATOM 2598 C CA . ASN A 1 334 ? -5.479 -5.273 8.939 1.00 97.62 334 ASN A CA 1
ATOM 2599 C C . ASN A 1 334 ? -5.116 -5.108 10.418 1.00 97.62 334 ASN A C 1
ATOM 2601 O O . ASN A 1 334 ? -5.983 -4.870 11.264 1.00 97.62 334 ASN A O 1
ATOM 2605 N N . ARG A 1 335 ? -3.818 -5.181 10.716 1.00 96.50 335 ARG A N 1
ATOM 2606 C CA . ARG A 1 335 ? -3.212 -4.766 11.990 1.00 96.50 335 ARG A CA 1
ATOM 2607 C C . ARG A 1 335 ? -2.361 -3.535 11.743 1.00 96.50 335 ARG A C 1
ATOM 2609 O O . ARG A 1 335 ? -1.527 -3.558 10.844 1.00 96.50 335 ARG A O 1
ATOM 2616 N N . TRP A 1 336 ? -2.537 -2.495 12.545 1.00 97.25 336 TRP A N 1
ATOM 2617 C CA . TRP A 1 336 ? -1.646 -1.339 12.573 1.00 97.25 336 TRP A CA 1
ATOM 2618 C C . TRP A 1 336 ? -0.846 -1.369 13.868 1.00 97.25 336 TRP A C 1
ATOM 2620 O O . TRP A 1 336 ? -1.406 -1.282 14.963 1.00 97.25 336 TRP A O 1
ATOM 2630 N N . PHE A 1 337 ? 0.465 -1.523 13.728 1.00 95.19 337 PHE A N 1
ATOM 2631 C CA . PHE A 1 337 ? 1.397 -1.598 14.841 1.00 95.19 337 PHE A CA 1
ATOM 2632 C C . PHE A 1 337 ? 1.728 -0.192 15.363 1.00 95.19 337 PHE A C 1
ATOM 2634 O O . PHE A 1 337 ? 1.923 0.723 14.554 1.00 95.19 337 PHE A O 1
ATOM 2641 N N . PRO A 1 338 ? 1.855 -0.001 16.688 1.00 94.75 338 PRO A N 1
ATOM 2642 C CA . PRO A 1 338 ? 2.410 1.210 17.268 1.00 94.75 338 PRO A CA 1
ATOM 2643 C C . PRO A 1 338 ? 3.744 1.513 16.608 1.00 94.75 338 PRO A C 1
ATOM 2645 O O . PRO A 1 338 ? 4.585 0.629 16.459 1.00 94.75 338 PRO A O 1
ATOM 2648 N N . SER A 1 339 ? 3.911 2.749 16.167 1.00 94.00 339 SER A N 1
ATOM 2649 C CA . SER A 1 339 ? 5.013 3.162 15.315 1.00 94.00 339 SER A CA 1
ATOM 2650 C C . SER A 1 339 ? 5.611 4.470 15.803 1.00 94.00 339 SER A C 1
ATOM 2652 O O . SER A 1 339 ? 4.925 5.304 16.395 1.00 94.00 339 SER A O 1
ATOM 2654 N N . ILE A 1 340 ? 6.898 4.650 15.531 1.00 92.56 340 ILE A N 1
ATOM 2655 C CA . ILE A 1 340 ? 7.644 5.870 15.823 1.00 92.56 340 ILE A CA 1
ATOM 2656 C C . ILE A 1 340 ? 8.283 6.406 14.546 1.00 92.56 340 ILE A C 1
ATOM 2658 O O . ILE A 1 340 ? 8.703 5.639 13.677 1.00 92.56 340 ILE A O 1
ATOM 2662 N N . ALA A 1 341 ? 8.350 7.730 14.449 1.00 91.19 341 ALA A N 1
ATOM 2663 C CA . ALA A 1 341 ? 9.119 8.404 13.418 1.00 91.19 341 ALA A CA 1
ATOM 2664 C C . ALA A 1 341 ? 10.608 8.362 13.784 1.00 91.19 341 ALA A C 1
ATOM 2666 O O . ALA A 1 341 ? 10.987 8.693 14.909 1.00 91.19 341 ALA A O 1
ATOM 2667 N N . ILE A 1 342 ? 11.447 7.994 12.824 1.00 88.62 342 ILE A N 1
ATOM 2668 C CA . ILE A 1 342 ? 12.904 8.022 12.933 1.00 88.62 342 ILE A CA 1
ATOM 2669 C C . ILE A 1 342 ? 13.460 8.886 11.803 1.00 88.62 342 ILE A C 1
ATOM 2671 O O . ILE A 1 342 ? 13.044 8.774 10.653 1.00 88.62 342 ILE A O 1
ATOM 2675 N N . ASN A 1 343 ? 14.396 9.777 12.113 1.00 85.94 343 ASN A N 1
ATOM 2676 C CA . ASN A 1 343 ? 15.049 10.583 11.087 1.00 85.94 343 ASN A CA 1
ATOM 2677 C C . ASN A 1 343 ? 16.270 9.831 10.557 1.00 85.94 343 ASN A C 1
ATOM 2679 O O . ASN A 1 343 ? 17.131 9.410 11.327 1.00 85.94 343 ASN A O 1
ATOM 2683 N N . THR A 1 344 ? 16.336 9.675 9.242 1.00 79.12 344 THR A N 1
ATOM 2684 C CA . THR A 1 344 ? 17.446 9.073 8.501 1.00 79.12 344 THR A CA 1
ATOM 2685 C C . THR A 1 344 ? 18.040 10.107 7.546 1.00 79.12 344 THR A C 1
ATOM 2687 O O . THR A 1 344 ? 17.449 11.165 7.319 1.00 79.12 344 THR A O 1
ATOM 2690 N N . GLU A 1 345 ? 19.183 9.799 6.931 1.00 76.38 345 GLU A N 1
ATOM 2691 C CA . GLU A 1 345 ? 19.762 10.647 5.876 1.00 76.38 345 GLU A CA 1
ATOM 2692 C C . GLU A 1 345 ? 18.806 10.845 4.686 1.00 76.38 345 GLU A C 1
ATOM 2694 O O . GLU A 1 345 ? 18.820 11.894 4.048 1.00 76.38 345 GLU A O 1
ATOM 2699 N N . ALA A 1 346 ? 17.941 9.862 4.409 1.00 73.19 346 ALA A N 1
ATOM 2700 C CA . ALA A 1 346 ? 16.966 9.908 3.321 1.00 73.19 346 ALA A CA 1
ATOM 2701 C C . ALA A 1 346 ? 15.653 10.628 3.697 1.00 73.19 346 ALA A C 1
ATOM 2703 O O . ALA A 1 346 ? 14.803 10.843 2.830 1.00 73.19 346 ALA A O 1
ATOM 2704 N N . GLY A 1 347 ? 15.474 11.004 4.969 1.00 80.19 347 GLY A N 1
ATOM 2705 C CA . GLY A 1 347 ? 14.261 11.627 5.498 1.00 80.19 347 GLY A CA 1
ATOM 2706 C C . GLY A 1 347 ? 13.668 10.871 6.687 1.00 80.19 347 GLY A C 1
ATOM 2707 O O . GLY A 1 347 ? 14.341 10.080 7.345 1.00 80.19 347 GLY A O 1
ATOM 2708 N N . THR A 1 348 ? 12.401 11.138 6.992 1.00 85.25 348 THR A N 1
ATOM 2709 C CA . THR A 1 348 ? 11.699 10.487 8.104 1.00 85.25 348 THR A CA 1
ATOM 2710 C C . THR A 1 348 ? 11.129 9.136 7.676 1.00 85.25 348 THR A C 1
ATOM 2712 O O . THR A 1 348 ? 10.259 9.084 6.808 1.00 85.25 348 THR A O 1
ATOM 2715 N N . ASP A 1 349 ? 11.583 8.072 8.332 1.00 85.69 349 ASP A N 1
ATOM 2716 C CA . ASP A 1 349 ? 11.013 6.728 8.255 1.00 85.69 349 ASP A CA 1
ATOM 2717 C C . ASP A 1 349 ? 10.057 6.481 9.430 1.00 85.69 349 ASP A C 1
ATOM 2719 O O . ASP A 1 349 ? 10.129 7.140 10.469 1.00 85.69 349 ASP A O 1
ATOM 2723 N N . TRP A 1 350 ? 9.172 5.496 9.278 1.00 90.88 350 TRP A N 1
ATOM 2724 C CA . TRP A 1 350 ? 8.291 5.023 10.346 1.00 90.88 350 TRP A CA 1
ATOM 2725 C C . TRP A 1 350 ? 8.569 3.556 10.619 1.00 90.88 350 TRP A C 1
ATOM 2727 O O . TRP A 1 350 ? 8.482 2.733 9.708 1.00 90.88 350 TRP A O 1
ATOM 2737 N N . VAL A 1 351 ? 8.872 3.227 11.872 1.00 91.12 351 VAL A N 1
ATOM 2738 C CA . VAL A 1 351 ? 9.169 1.854 12.296 1.00 91.12 351 VAL A CA 1
ATOM 2739 C C . VAL A 1 351 ? 8.285 1.437 13.461 1.00 91.12 351 VAL A C 1
ATOM 2741 O O . VAL A 1 351 ? 7.875 2.280 14.259 1.00 91.12 351 VAL A O 1
ATOM 2744 N N . ARG A 1 352 ? 7.987 0.137 13.570 1.00 90.56 352 ARG A N 1
ATOM 2745 C CA . ARG A 1 352 ? 7.269 -0.436 14.716 1.00 90.56 352 ARG A CA 1
ATOM 2746 C C . ARG A 1 352 ? 8.020 -0.100 16.012 1.00 90.56 352 ARG A C 1
ATOM 2748 O O . ARG A 1 352 ? 9.239 -0.228 16.064 1.00 90.56 352 ARG A O 1
ATOM 2755 N N . ARG A 1 353 ? 7.284 0.320 17.042 1.00 85.38 353 ARG A N 1
ATOM 2756 C CA . ARG A 1 353 ? 7.807 0.650 18.377 1.00 85.38 353 ARG A CA 1
ATOM 2757 C C . ARG A 1 353 ? 8.185 -0.597 19.175 1.00 85.38 353 ARG A C 1
ATOM 2759 O O . ARG A 1 353 ? 9.077 -0.525 20.011 1.00 85.38 353 ARG A O 1
ATOM 2766 N N . ASP A 1 354 ? 7.486 -1.700 18.936 1.00 69.31 354 ASP A N 1
ATOM 2767 C CA . ASP A 1 354 ? 7.534 -2.867 19.807 1.00 69.31 354 ASP A CA 1
ATOM 2768 C C . ASP A 1 354 ? 8.511 -3.929 19.274 1.00 69.31 354 ASP A C 1
ATOM 2770 O O . ASP A 1 354 ? 8.577 -4.210 18.074 1.00 69.31 354 ASP A O 1
ATOM 2774 N N . ASP A 1 355 ? 9.258 -4.507 20.212 1.00 54.69 355 ASP A N 1
ATOM 2775 C CA . ASP A 1 355 ? 10.365 -5.437 20.033 1.00 54.69 355 ASP A CA 1
ATOM 2776 C C . ASP A 1 355 ? 10.043 -6.634 19.126 1.00 54.69 355 ASP A C 1
ATOM 2778 O O . ASP A 1 355 ? 9.186 -7.476 19.405 1.00 54.69 355 ASP A O 1
ATOM 2782 N N . LEU A 1 356 ? 10.848 -6.774 18.082 1.00 46.62 356 LEU A N 1
ATOM 2783 C CA . LEU A 1 356 ? 11.263 -8.085 17.599 1.00 46.62 356 LEU A CA 1
ATOM 2784 C C . LEU A 1 356 ? 12.517 -8.469 18.405 1.00 46.62 356 LEU A C 1
ATOM 2786 O O . LEU A 1 356 ? 13.194 -7.566 18.904 1.00 46.62 356 LEU A O 1
ATOM 2790 N N . PRO A 1 357 ? 12.833 -9.766 18.596 1.00 43.69 357 PRO A N 1
ATOM 2791 C CA . PRO A 1 357 ? 14.044 -10.171 19.318 1.00 43.69 357 PRO A CA 1
ATOM 2792 C C . PRO A 1 357 ? 15.282 -9.448 18.750 1.00 43.69 357 PRO A C 1
ATOM 2794 O O . PRO A 1 357 ? 15.231 -9.017 17.591 1.00 43.69 357 PRO A O 1
ATOM 2797 N N . PRO A 1 358 ? 16.384 -9.309 19.528 1.00 38.22 358 PRO A N 1
ATOM 2798 C CA . PRO A 1 358 ? 17.608 -8.658 19.059 1.00 38.22 358 PRO A CA 1
ATOM 2799 C C . PRO A 1 358 ? 17.947 -9.139 17.646 1.00 38.22 358 PRO A C 1
ATOM 2801 O O . PRO A 1 358 ? 17.700 -10.312 17.341 1.00 38.22 358 PRO A O 1
ATOM 2804 N N . PRO A 1 359 ? 18.444 -8.234 16.783 1.00 38.38 359 PRO A N 1
ATOM 2805 C CA . PRO A 1 359 ? 18.490 -8.427 15.343 1.00 38.38 359 PRO A CA 1
ATOM 2806 C C . PRO A 1 359 ? 19.018 -9.819 15.030 1.00 38.38 359 PRO A C 1
ATOM 2808 O O . PRO A 1 359 ? 20.126 -10.171 15.436 1.00 38.38 359 PRO A O 1
ATOM 2811 N N . ILE A 1 360 ? 18.219 -10.614 14.313 1.00 40.75 360 ILE A N 1
ATOM 2812 C CA . ILE A 1 360 ? 18.745 -11.801 13.651 1.00 40.75 360 ILE A CA 1
ATOM 2813 C C . ILE A 1 360 ? 19.873 -11.265 12.776 1.00 40.75 360 ILE A C 1
ATOM 2815 O O . ILE A 1 360 ? 19.620 -10.537 11.814 1.00 40.75 360 ILE A O 1
ATOM 2819 N N . THR A 1 361 ? 21.118 -11.556 13.147 1.00 35.66 361 THR A N 1
ATOM 2820 C CA . THR A 1 361 ? 22.268 -11.311 12.290 1.00 35.66 361 THR A CA 1
ATOM 2821 C C . THR A 1 361 ? 22.018 -12.098 11.019 1.00 35.66 361 THR A C 1
ATOM 2823 O O . THR A 1 361 ? 22.186 -13.317 10.979 1.00 35.66 361 THR A O 1
ATOM 2826 N N . PHE A 1 362 ? 21.567 -11.402 9.978 1.00 35.62 362 PHE A N 1
ATOM 2827 C CA . PHE A 1 362 ? 21.676 -11.903 8.626 1.00 35.62 362 PHE A CA 1
ATOM 2828 C C . PHE A 1 362 ? 23.163 -12.132 8.399 1.00 35.62 362 PHE A C 1
ATOM 2830 O O . PHE A 1 362 ? 23.935 -11.181 8.325 1.00 35.62 362 PHE A O 1
ATOM 2837 N N . HIS A 1 363 ? 23.572 -13.394 8.348 1.00 33.44 363 HIS A N 1
ATOM 2838 C CA . HIS A 1 363 ? 24.837 -13.747 7.735 1.00 33.44 363 HIS A CA 1
ATOM 2839 C C . HIS A 1 363 ? 24.608 -13.615 6.228 1.00 33.44 363 HIS A C 1
ATOM 2841 O O . HIS A 1 363 ? 23.891 -14.456 5.673 1.00 33.44 363 HIS A O 1
ATOM 2847 N N . PRO A 1 364 ? 25.115 -12.559 5.562 1.00 35.53 364 PRO A N 1
ATOM 2848 C CA . PRO A 1 364 ? 25.103 -12.542 4.111 1.00 35.53 364 PRO A CA 1
ATOM 2849 C C . PRO A 1 364 ? 25.857 -13.789 3.639 1.00 35.53 364 PRO A C 1
ATOM 2851 O O . PRO A 1 364 ? 26.975 -14.046 4.090 1.00 35.53 364 PRO A O 1
ATOM 2854 N N . LYS A 1 365 ? 25.206 -14.597 2.802 1.00 37.22 365 LYS A N 1
ATOM 2855 C CA . LYS A 1 365 ? 25.910 -15.563 1.961 1.00 37.22 365 LYS A CA 1
ATOM 2856 C C . LYS A 1 365 ? 26.402 -14.865 0.710 1.00 37.22 365 LYS A C 1
ATOM 2858 O O . LYS A 1 365 ? 25.620 -14.042 0.177 1.00 37.22 365 LYS A O 1
#

Sequence (365 aa):
MEWKRTIGLMMAMMTALLLPGRTLGQESPKPCPRYQAPGQFDNAPAVWGTTDSGVIVDGFVDLIGAGNKVFDVLHGSDLSIYNEVTHEKMAACGGKFSFVRMDNGFDTHYRALQKAGIKPVPYVYFKIPTELRRAHKYVDSGDGSQQLEQILSKFELIAEKAASTTLNQLEQSQLALQSIEIAGMRGKLIAVDIEEKLLDEKQSQREHRVAYGRGYGRALCRWTTLVKKRHTDLTVILYTMPAVYGDYLRYALPADHACIKGLPVWIAHTTADGGDSIYSSSRRAASIFSDESAQRLCLLSTGNRCVIHQYSHRATFASAKGFNPKKPQGIDINRWFPSIAINTEAGTDWVRRDDLPPPITFHPK

Radius of gyration: 25.43 Å; chains: 1; bounding box: 90×84×58 Å

pLDDT: mean 83.78, std 18.67, range [32.81, 98.69]

Secondary structure (DSSP, 8-state):
--------------------------PPPPPPP-EEES----PPPPPTT-S--PPPBSS-EEEB-GGGPBP-PEEEEEE-TT--B-HHHHHHTTEEEEEEESSTTHHHHHHHHHHTT-EEEEEEE-PPPTTTSSGGGGTT--TT-HHHHHHHHHHHHHHHHHHHHHHHHHHH-TTTT-EEEETTEEEEEEEEEE-PPPTTGGG--HHHHHHHHHHHHHHHHHHHHHHHHH-TTEEEEEEE-HHHHHHTGGG--HHHHHHHHTS-EEEE---TT---SS--S--SSS-HHHHHHHHHHHEETTEE---EEEEEEEE-TTB-S---TTS---EEEEEE--EEEEEETTEEEEEESSPPSS-------